Protein AF-A0A2M7VMW0-F1 (afdb_monomer_lite)

Radius of gyration: 32.35 Å; chains: 1; bounding box: 61×78×76 Å

Secondary structure (DSSP, 8-state):
-PPPHHHHHHHHHHHHHHHHHHH-HHHHHHHHHHHHTTT-TTS-GGGSTHHHHHHHHHHHHHHHHHHHHHHHHHHHHHHTT---PPPPTTTTT-TT--TTTSPPPHHHHHHHHHHHTTTTEEEEE------TT-SSPPP----EEEEEHHIIIIIHHHHHHHHHHHHHHGGG----HHHHHHHHHHHHHHHHHHHHTT--

Foldseek 3Di:
DDDDPVVVVVVVVVVVVVVCCQLQVLVVQCVVCVVCCVVPVVDPSVPPPVNVVSVVSNVVVVVVVVVVVVVVVVVCVVCVPPDDDDDDPQVPPDVPDDCVPPDDDPCNVCVVVCVVVVVFKDKDWDDDDDDPPCPDDDDDDIDIDMDTPCCVPPVVVVVVVVVVVVVVVCVLPPVDVVSVVVPVVVVVVVVVVCVVVVVD

pLDDT: mean 88.76, std 7.26, range [48.69, 98.0]

Sequence (200 aa):
TEVAPSMRLAKLLPIFWIVIIGLLPLYFYQLITSVIQEKFPEIAFKNLPITNSLHWIGLLAMILIVLFIVFYAFRKLILKSKQVSLGATWGCGYQFANPATNQYTATSFAANFARIAKPLFIDHSDNISYGETEIFPIPRTFKTHTEDKIENTAIMPIANTLIIWVKKLAVLQTGKIQDYIMYPLFFIILIVLLTITNII

Structure (mmCIF, N/CA/C/O backbone):
data_AF-A0A2M7VMW0-F1
#
_entry.id   AF-A0A2M7VMW0-F1
#
loop_
_atom_site.group_PDB
_atom_site.id
_atom_site.type_symbol
_atom_site.label_atom_id
_atom_site.label_alt_id
_atom_site.label_comp_id
_atom_site.label_asym_id
_atom_site.label_entity_id
_atom_site.label_seq_id
_atom_site.pdbx_PDB_ins_code
_atom_site.Cartn_x
_atom_site.Cartn_y
_atom_site.Cartn_z
_atom_site.occupancy
_atom_site.B_iso_or_equiv
_atom_site.auth_seq_id
_atom_site.auth_comp_id
_atom_site.auth_asym_id
_atom_site.auth_atom_id
_atom_site.pdbx_PDB_model_num
ATOM 1 N N . THR A 1 1 ? -25.857 1.681 1.470 1.00 48.69 1 THR A N 1
ATOM 2 C CA . THR A 1 1 ? -26.224 2.142 0.117 1.00 48.69 1 THR A CA 1
ATOM 3 C C . THR A 1 1 ? -25.414 1.353 -0.884 1.00 48.69 1 THR A C 1
ATOM 5 O O . THR A 1 1 ? -24.202 1.252 -0.745 1.00 48.69 1 THR A O 1
ATOM 8 N N . GLU A 1 2 ? -26.079 0.678 -1.816 1.00 72.88 2 GLU A N 1
ATOM 9 C CA . GLU A 1 2 ? -25.395 -0.133 -2.821 1.00 72.88 2 GLU A CA 1
ATOM 10 C C . GLU A 1 2 ? -24.630 0.746 -3.825 1.00 72.88 2 GLU A C 1
ATOM 12 O O . GLU A 1 2 ? -25.104 1.799 -4.240 1.00 72.88 2 GLU A O 1
ATOM 17 N N . VAL A 1 3 ? -23.426 0.312 -4.205 1.00 81.75 3 VAL A N 1
ATOM 18 C CA . VAL A 1 3 ? -22.531 1.043 -5.116 1.00 81.75 3 VAL A CA 1
ATOM 19 C C . VAL A 1 3 ? -23.133 1.114 -6.523 1.00 81.75 3 VAL A C 1
ATOM 21 O O . VAL A 1 3 ? -23.645 0.101 -7.012 1.00 81.75 3 VAL A O 1
ATOM 24 N N . ALA A 1 4 ? -23.014 2.278 -7.178 1.00 89.44 4 ALA A N 1
ATOM 25 C CA . ALA A 1 4 ? -23.528 2.532 -8.524 1.00 89.44 4 ALA A CA 1
ATOM 26 C C . ALA A 1 4 ? -23.009 1.503 -9.557 1.00 89.44 4 ALA A C 1
ATOM 28 O O . ALA A 1 4 ? -21.842 1.102 -9.484 1.00 89.44 4 ALA A O 1
ATOM 29 N N . PRO A 1 5 ? -23.823 1.094 -10.551 1.00 85.69 5 PRO A N 1
ATOM 30 C CA . PRO A 1 5 ? -23.429 0.086 -11.541 1.00 85.69 5 PRO A CA 1
ATOM 31 C C . PRO A 1 5 ? -22.151 0.436 -12.318 1.00 85.69 5 PRO A C 1
ATOM 33 O O . PRO A 1 5 ? -21.309 -0.433 -12.540 1.00 85.69 5 PRO A O 1
ATOM 36 N N . SER A 1 6 ? -21.955 1.715 -12.655 1.00 89.88 6 SER A N 1
ATOM 37 C CA . SER A 1 6 ? -20.749 2.214 -13.333 1.00 89.88 6 SER A CA 1
ATOM 38 C C . SER A 1 6 ? -19.476 1.965 -12.518 1.00 89.88 6 SER A C 1
ATOM 40 O O . SER A 1 6 ? -18.469 1.501 -13.050 1.00 89.88 6 SER A O 1
ATOM 42 N N . MET A 1 7 ? -19.534 2.182 -11.203 1.00 89.75 7 MET A N 1
ATOM 43 C CA . MET A 1 7 ? -18.419 1.922 -10.292 1.00 89.75 7 MET A CA 1
ATOM 44 C C . MET A 1 7 ? -18.155 0.423 -10.102 1.00 89.75 7 MET A C 1
ATOM 46 O O . MET A 1 7 ? -17.018 0.037 -9.839 1.00 89.75 7 MET A O 1
ATOM 50 N N . ARG A 1 8 ? -19.174 -0.442 -10.230 1.00 88.44 8 ARG A N 1
ATOM 51 C CA . ARG A 1 8 ? -18.970 -1.903 -10.215 1.00 88.44 8 ARG A CA 1
ATOM 52 C C . ARG A 1 8 ? -18.237 -2.354 -11.473 1.00 88.44 8 ARG A C 1
ATOM 54 O O . ARG A 1 8 ? -17.268 -3.098 -11.366 1.00 88.44 8 ARG A O 1
ATOM 61 N N . LEU A 1 9 ? -18.648 -1.857 -12.639 1.00 89.81 9 LEU A N 1
ATOM 62 C CA . LEU A 1 9 ? -18.008 -2.183 -13.915 1.00 89.81 9 LEU A CA 1
ATOM 63 C C . LEU A 1 9 ? -16.546 -1.717 -13.951 1.00 89.81 9 LEU A C 1
ATOM 65 O O . LEU A 1 9 ? -15.667 -2.494 -14.319 1.00 89.81 9 LEU A O 1
ATOM 69 N N . ALA A 1 10 ? -16.271 -0.506 -13.456 1.00 91.50 10 ALA A N 1
ATOM 70 C CA . ALA A 1 10 ? -14.908 0.009 -13.326 1.00 91.50 10 ALA A CA 1
ATOM 71 C C . ALA A 1 10 ? -14.011 -0.873 -12.434 1.00 91.50 10 ALA A C 1
ATOM 73 O O . ALA A 1 10 ? -12.816 -0.978 -12.690 1.00 91.50 10 ALA A O 1
ATOM 74 N N . LYS A 1 11 ? -14.572 -1.539 -11.413 1.00 92.31 11 LYS A N 1
ATOM 75 C CA . LYS A 1 11 ? -13.840 -2.480 -10.544 1.00 92.31 11 LYS A CA 1
ATOM 76 C C . LYS A 1 11 ? -13.669 -3.864 -11.166 1.00 92.31 11 LYS A C 1
ATOM 78 O O . LYS A 1 11 ? -12.656 -4.510 -10.922 1.00 92.31 11 LYS A O 1
ATOM 83 N N . LEU A 1 12 ? -14.634 -4.331 -11.958 1.00 93.88 12 LEU A N 1
ATOM 84 C CA . LEU A 1 12 ? -14.559 -5.649 -12.596 1.00 93.88 12 LEU A CA 1
ATOM 85 C C . LEU A 1 12 ? -13.464 -5.716 -13.663 1.00 93.88 12 LEU A C 1
ATOM 87 O O . LEU A 1 12 ? -12.825 -6.756 -13.795 1.00 93.88 12 LEU A O 1
ATOM 91 N N . LEU A 1 13 ? -13.207 -4.613 -14.371 1.00 92.75 13 LEU A N 1
ATOM 92 C CA . LEU A 1 13 ? -12.174 -4.550 -15.405 1.00 92.75 13 LEU A CA 1
ATOM 93 C C . LEU A 1 13 ? -10.762 -4.921 -14.891 1.00 92.75 13 LEU A C 1
ATOM 95 O O . LEU A 1 13 ? -10.168 -5.843 -15.448 1.00 92.75 13 LEU A O 1
ATOM 99 N N . PRO A 1 14 ? -10.203 -4.285 -13.840 1.00 95.12 14 PRO A N 1
ATOM 100 C CA . PRO A 1 14 ? -8.896 -4.676 -13.316 1.00 95.12 14 PRO A CA 1
ATOM 101 C C . PRO A 1 14 ? -8.918 -6.068 -12.676 1.00 95.12 14 PRO A C 1
ATOM 103 O O . PRO A 1 14 ? -7.958 -6.815 -12.836 1.00 95.12 14 PRO A O 1
ATOM 106 N N . ILE A 1 15 ? -10.009 -6.457 -12.002 1.00 95.81 15 ILE A N 1
ATOM 107 C CA . ILE A 1 15 ? -10.133 -7.796 -11.400 1.00 95.81 15 ILE A CA 1
ATOM 108 C C . ILE A 1 15 ? -10.026 -8.884 -12.471 1.00 95.81 15 ILE A C 1
ATOM 110 O O . ILE A 1 15 ? -9.299 -9.855 -12.280 1.00 95.81 15 ILE A O 1
ATOM 114 N N . PHE A 1 16 ? -10.712 -8.711 -13.602 1.00 94.69 16 PHE A N 1
ATOM 115 C CA . PHE A 1 16 ? -10.660 -9.642 -14.726 1.00 94.69 16 PHE A CA 1
ATOM 116 C C . PHE A 1 16 ? -9.220 -9.877 -15.198 1.00 94.69 16 PHE A C 1
ATOM 118 O O . PHE A 1 16 ? -8.788 -11.025 -15.306 1.00 94.69 16 PHE A O 1
ATOM 125 N N . TRP A 1 17 ? -8.450 -8.804 -15.395 1.00 94.88 17 TRP A N 1
ATOM 126 C CA . TRP A 1 17 ? -7.053 -8.911 -15.816 1.00 94.88 17 TRP A CA 1
ATOM 127 C C . TRP A 1 17 ? -6.149 -9.513 -14.740 1.00 94.88 17 TRP A C 1
ATOM 129 O O . TRP A 1 17 ? -5.336 -10.372 -15.067 1.00 94.88 17 TRP A O 1
ATOM 139 N N . ILE A 1 18 ? -6.314 -9.138 -13.467 1.00 95.44 18 ILE A N 1
ATOM 140 C CA . ILE A 1 18 ? -5.550 -9.728 -12.353 1.00 95.44 18 ILE A CA 1
ATOM 141 C C . ILE A 1 18 ? -5.765 -11.244 -12.300 1.00 95.44 18 ILE A C 1
ATOM 143 O O . ILE A 1 18 ? -4.804 -12.003 -12.176 1.00 95.44 18 ILE A O 1
ATOM 147 N N . VAL A 1 19 ? -7.017 -11.690 -12.435 1.00 94.38 19 VAL A N 1
ATOM 148 C CA . VAL A 1 19 ? -7.355 -13.115 -12.417 1.00 94.38 19 VAL A CA 1
ATOM 149 C C . VAL A 1 19 ? -6.769 -13.826 -13.634 1.00 94.38 19 VAL A C 1
ATOM 151 O O . VAL A 1 19 ? -6.091 -14.833 -13.468 1.00 94.38 19 VAL A O 1
ATOM 154 N N . ILE A 1 20 ? -6.964 -13.316 -14.852 1.00 95.06 20 ILE A N 1
ATOM 155 C CA . ILE A 1 20 ? -6.478 -14.006 -16.060 1.00 95.06 20 ILE A CA 1
ATOM 156 C C . ILE A 1 20 ? -4.950 -14.051 -16.103 1.00 95.06 20 ILE A C 1
ATOM 158 O O . ILE A 1 20 ? -4.391 -15.104 -16.403 1.00 95.06 20 ILE A O 1
ATOM 162 N N . ILE A 1 21 ? -4.266 -12.961 -15.751 1.00 94.69 21 ILE A N 1
ATOM 163 C CA . ILE A 1 21 ? -2.799 -12.940 -15.692 1.00 94.69 21 ILE A CA 1
ATOM 164 C C . ILE A 1 21 ? -2.291 -13.912 -14.620 1.00 94.69 21 ILE A C 1
ATOM 166 O O . ILE A 1 21 ? -1.326 -14.635 -14.864 1.00 94.69 21 ILE A O 1
ATOM 170 N N . GLY A 1 22 ? -2.959 -13.980 -13.464 1.00 93.31 22 GLY A N 1
ATOM 171 C CA . GLY A 1 22 ? -2.608 -14.912 -12.392 1.00 93.31 22 GLY A CA 1
ATOM 172 C C . GLY A 1 22 ? -2.844 -16.386 -12.742 1.00 93.31 22 GLY A C 1
ATOM 173 O O . GLY A 1 22 ? -2.057 -17.237 -12.333 1.00 93.31 22 GLY A O 1
ATOM 174 N N . LEU A 1 23 ? -3.894 -16.700 -13.509 1.00 94.62 23 LEU A N 1
ATOM 175 C CA . LEU A 1 23 ? -4.234 -18.078 -13.896 1.00 94.62 23 LEU A CA 1
ATOM 176 C C . LEU A 1 23 ? -3.483 -18.568 -15.134 1.00 94.62 23 LEU A C 1
ATOM 178 O O . LEU A 1 23 ? -3.183 -19.756 -15.237 1.00 94.62 23 LEU A O 1
ATOM 182 N N . LEU A 1 24 ? -3.158 -17.667 -16.063 1.00 95.56 24 LEU A N 1
ATOM 183 C CA . LEU A 1 24 ? -2.476 -17.979 -17.320 1.00 95.56 24 LEU A CA 1
ATOM 184 C C . LEU A 1 24 ? -1.128 -17.245 -17.440 1.00 95.56 24 LEU A C 1
ATOM 186 O O . LEU A 1 24 ? -0.861 -16.614 -18.468 1.00 95.56 24 LEU A O 1
ATOM 190 N N . PRO A 1 25 ? -0.231 -17.332 -16.440 1.00 94.81 25 PRO A N 1
ATOM 191 C CA . PRO A 1 25 ? 0.987 -16.527 -16.425 1.00 94.81 25 PRO A CA 1
ATOM 192 C C . PRO A 1 25 ? 1.937 -16.887 -17.577 1.00 94.81 25 PRO A C 1
ATOM 194 O O . PRO A 1 25 ? 2.607 -16.013 -18.123 1.00 94.81 25 PRO A O 1
ATOM 197 N N . LEU A 1 26 ? 1.952 -18.155 -18.010 1.00 94.00 26 LEU A N 1
ATOM 198 C CA . LEU A 1 26 ? 2.755 -18.607 -19.150 1.00 94.00 26 LEU A CA 1
ATOM 199 C C . LEU A 1 26 ? 2.321 -17.949 -20.468 1.00 94.00 26 LEU A C 1
ATOM 201 O O . LEU A 1 26 ? 3.175 -17.587 -21.274 1.00 94.00 26 LEU A O 1
ATOM 205 N N . TYR A 1 27 ? 1.014 -17.770 -20.680 1.00 94.06 27 TYR A N 1
ATOM 206 C CA . TYR A 1 27 ? 0.488 -17.145 -21.895 1.00 94.06 27 TYR A CA 1
ATOM 207 C C . TYR A 1 27 ? 0.948 -15.687 -22.004 1.00 94.06 27 TYR A C 1
ATOM 209 O O . TYR A 1 27 ? 1.493 -15.278 -23.028 1.00 94.06 27 TYR A O 1
ATOM 217 N N . PHE A 1 28 ? 0.816 -14.917 -20.918 1.00 94.31 28 PHE A N 1
ATOM 218 C CA . PHE A 1 28 ? 1.276 -13.525 -20.889 1.00 94.31 28 PHE A CA 1
ATOM 219 C C . PHE A 1 28 ? 2.797 -13.409 -20.973 1.00 94.31 28 PHE A C 1
ATOM 221 O O . PHE A 1 28 ? 3.302 -12.519 -21.654 1.00 94.31 28 PHE A O 1
ATOM 228 N N . TYR A 1 29 ? 3.536 -14.325 -20.345 1.00 93.62 29 TYR A N 1
ATOM 229 C CA . TYR A 1 29 ? 4.988 -14.378 -20.481 1.00 93.62 29 TYR A CA 1
ATOM 230 C C . TYR A 1 29 ? 5.417 -14.579 -21.940 1.00 93.62 29 TYR A C 1
ATOM 232 O O . TYR A 1 29 ? 6.287 -13.863 -22.436 1.00 93.62 29 TYR A O 1
ATOM 240 N N . GLN A 1 30 ? 4.783 -15.511 -22.655 1.00 92.19 30 GLN A N 1
ATOM 241 C CA . GLN A 1 30 ? 5.065 -15.756 -24.071 1.00 92.19 30 GLN A CA 1
ATOM 242 C C . GLN A 1 30 ? 4.699 -14.554 -24.948 1.00 92.19 30 GLN A C 1
ATOM 244 O O . GLN A 1 30 ? 5.483 -14.191 -25.820 1.00 92.19 30 GLN A O 1
ATOM 249 N N . LEU A 1 31 ? 3.569 -13.897 -24.672 1.00 92.56 31 LEU A N 1
ATOM 250 C CA . LEU A 1 31 ? 3.143 -12.690 -25.385 1.00 92.56 31 LEU A CA 1
ATOM 251 C C . LEU A 1 31 ? 4.148 -11.535 -25.229 1.00 92.56 31 LEU A C 1
ATOM 253 O O . LEU A 1 31 ? 4.480 -10.854 -26.196 1.00 92.56 31 LEU A O 1
ATOM 257 N N . ILE A 1 32 ? 4.651 -11.310 -24.012 1.00 92.44 32 ILE A N 1
ATOM 258 C CA . ILE A 1 32 ? 5.626 -10.244 -23.744 1.00 92.44 32 ILE A CA 1
ATOM 259 C C . ILE A 1 32 ? 6.977 -10.592 -24.377 1.00 92.44 32 ILE A C 1
ATOM 261 O O . ILE A 1 32 ? 7.592 -9.764 -25.048 1.00 92.44 32 ILE A O 1
ATOM 265 N N . THR A 1 33 ? 7.438 -11.830 -24.201 1.00 91.62 33 THR A N 1
ATOM 266 C CA . THR A 1 33 ? 8.746 -12.254 -24.716 1.00 91.62 33 THR A CA 1
ATOM 267 C C . THR A 1 33 ? 8.787 -12.316 -26.236 1.00 91.62 33 THR A C 1
ATOM 269 O O . THR A 1 33 ? 9.825 -11.982 -26.796 1.00 91.62 33 THR A O 1
ATOM 272 N N . SER A 1 34 ? 7.678 -12.616 -26.924 1.00 89.31 34 SER A N 1
ATOM 273 C CA . SER A 1 34 ? 7.635 -12.551 -28.391 1.00 89.31 34 SER A CA 1
ATOM 274 C C . SER A 1 34 ? 7.891 -11.146 -28.936 1.00 89.31 34 SER A C 1
ATOM 276 O O . SER A 1 34 ? 8.477 -11.014 -30.003 1.00 89.31 34 SER A O 1
ATOM 278 N N . VAL A 1 35 ? 7.498 -10.102 -28.198 1.00 90.31 35 VAL A N 1
ATOM 279 C CA . VAL A 1 35 ? 7.741 -8.702 -28.591 1.00 90.31 35 VAL A CA 1
ATOM 280 C C . VAL A 1 35 ? 9.182 -8.281 -28.284 1.00 90.31 35 VAL A C 1
ATOM 282 O O . VAL A 1 35 ? 9.793 -7.529 -29.036 1.00 90.31 35 VAL A O 1
ATOM 285 N N . ILE A 1 36 ? 9.749 -8.765 -27.176 1.00 91.06 36 ILE A N 1
ATOM 286 C CA . ILE A 1 36 ? 11.092 -8.371 -26.721 1.00 91.06 36 ILE A CA 1
ATOM 287 C C . ILE A 1 36 ? 12.198 -9.142 -27.463 1.00 91.06 36 ILE A C 1
ATOM 289 O O . ILE A 1 36 ? 13.290 -8.603 -27.646 1.00 91.06 36 ILE A O 1
ATOM 293 N N . GLN A 1 37 ? 11.922 -10.365 -27.930 1.00 89.50 37 GLN A N 1
ATOM 294 C CA . GLN A 1 37 ? 12.897 -11.230 -28.609 1.00 89.50 37 GLN A CA 1
ATOM 295 C C . GLN A 1 37 ? 13.525 -10.564 -29.842 1.00 89.50 37 GLN A C 1
ATOM 297 O O . GLN A 1 37 ? 14.707 -10.768 -30.099 1.00 89.50 37 GLN A O 1
ATOM 302 N N . GLU A 1 38 ? 12.765 -9.736 -30.567 1.00 88.38 38 GLU A N 1
ATOM 303 C CA . GLU A 1 38 ? 13.264 -8.989 -31.730 1.00 88.38 38 GLU A CA 1
ATOM 304 C C . GLU A 1 38 ? 14.391 -8.014 -31.351 1.00 88.38 38 GLU A C 1
ATOM 306 O O . GLU A 1 38 ? 15.347 -7.838 -32.100 1.00 88.38 38 GLU A O 1
ATOM 311 N N . LYS A 1 39 ? 14.312 -7.404 -30.161 1.00 90.31 39 LYS A N 1
ATOM 312 C CA . LYS A 1 39 ? 15.303 -6.428 -29.683 1.00 90.31 39 LYS A CA 1
ATOM 313 C C . LYS A 1 39 ? 16.494 -7.064 -28.967 1.00 90.31 39 LYS A C 1
ATOM 315 O O . LYS A 1 39 ? 17.541 -6.431 -28.878 1.00 90.31 39 LYS A O 1
ATOM 320 N N . PHE A 1 40 ? 16.341 -8.284 -28.454 1.00 90.06 40 PHE A N 1
ATOM 321 C CA . PHE A 1 40 ? 17.364 -8.978 -27.667 1.00 90.06 40 PHE A CA 1
ATOM 322 C C . PHE A 1 40 ? 17.518 -10.437 -28.131 1.00 90.06 40 PHE A C 1
ATOM 324 O O . PHE A 1 40 ? 17.143 -11.359 -27.403 1.00 90.06 40 PHE A O 1
ATOM 331 N N . PRO A 1 41 ? 18.070 -10.668 -29.337 1.00 84.44 41 PRO A N 1
ATOM 332 C CA . PRO A 1 41 ? 18.141 -12.000 -29.942 1.00 84.44 41 PRO A CA 1
ATOM 333 C C . PRO A 1 41 ? 19.079 -12.960 -29.197 1.00 84.44 41 PRO A C 1
ATOM 335 O O . PRO A 1 41 ? 18.851 -14.165 -29.216 1.00 84.44 41 PRO A O 1
ATOM 338 N N . GLU A 1 42 ? 20.083 -12.429 -28.496 1.00 86.06 42 GLU A N 1
ATOM 339 C CA . GLU A 1 42 ? 21.061 -13.197 -27.709 1.00 86.06 42 GLU A CA 1
ATOM 340 C C . GLU A 1 42 ? 20.427 -13.950 -26.527 1.00 86.06 42 GLU A C 1
ATOM 342 O O . GLU A 1 42 ? 20.971 -14.936 -26.030 1.00 86.06 42 GLU A O 1
ATOM 347 N N . ILE A 1 43 ? 19.263 -13.495 -26.052 1.00 84.06 43 ILE A N 1
ATOM 348 C CA . ILE A 1 43 ? 18.586 -14.089 -24.902 1.00 84.06 43 ILE A CA 1
ATOM 349 C C . ILE A 1 43 ? 17.458 -14.984 -25.409 1.00 84.06 43 ILE A C 1
ATOM 351 O O . ILE A 1 43 ? 16.452 -14.512 -25.934 1.00 84.06 43 ILE A O 1
ATOM 355 N N . ALA A 1 44 ? 17.583 -16.294 -25.201 1.00 85.88 44 ALA A N 1
ATOM 356 C CA . ALA A 1 44 ? 16.532 -17.255 -25.524 1.00 85.88 44 ALA A CA 1
ATOM 357 C C . ALA A 1 44 ? 15.444 -17.275 -24.434 1.00 85.88 44 ALA A C 1
ATOM 359 O O . ALA A 1 44 ? 15.343 -18.232 -23.662 1.00 85.88 44 ALA A O 1
ATOM 360 N N . PHE A 1 45 ? 14.607 -16.231 -24.366 1.00 83.81 45 PHE A N 1
ATOM 361 C CA . PHE A 1 45 ? 13.587 -16.080 -23.316 1.00 83.81 45 PHE A CA 1
ATOM 362 C C . PHE A 1 45 ? 12.643 -17.291 -23.211 1.00 83.81 45 PHE A C 1
ATOM 364 O O . PHE A 1 45 ? 12.281 -17.715 -22.116 1.00 83.81 45 PHE A O 1
ATOM 371 N N . LYS A 1 46 ? 12.308 -17.923 -24.341 1.00 79.69 46 LYS A N 1
ATOM 372 C CA . LYS A 1 46 ? 11.452 -19.121 -24.385 1.00 79.69 46 LYS A CA 1
ATOM 373 C C . LYS A 1 46 ? 12.060 -20.348 -23.687 1.00 79.69 46 LYS A C 1
ATOM 375 O O . LYS A 1 46 ? 11.314 -21.203 -23.222 1.00 79.69 46 LYS A O 1
ATOM 380 N N . ASN A 1 47 ? 13.386 -20.430 -23.602 1.00 81.88 47 ASN A N 1
ATOM 381 C CA . ASN A 1 47 ? 14.102 -21.580 -23.038 1.00 81.88 47 ASN A CA 1
ATOM 382 C C . ASN A 1 47 ? 14.575 -21.333 -21.602 1.00 81.88 47 ASN A C 1
ATOM 384 O O . ASN A 1 47 ? 15.253 -22.178 -21.018 1.00 81.88 47 ASN A O 1
ATOM 388 N N . LEU A 1 48 ? 14.231 -20.183 -21.018 1.00 86.81 48 LEU A N 1
ATOM 389 C CA . LEU A 1 48 ? 14.554 -19.913 -19.628 1.00 86.81 48 LEU A CA 1
ATOM 390 C C . LEU A 1 48 ? 13.800 -20.894 -18.713 1.00 86.81 48 LEU A C 1
ATOM 392 O O . LEU A 1 48 ? 12.618 -21.178 -18.950 1.00 86.81 48 LEU A O 1
ATOM 396 N N . PRO A 1 49 ? 14.434 -21.353 -17.618 1.00 85.69 49 PRO A N 1
ATOM 397 C CA . PRO A 1 49 ? 13.834 -22.311 -16.684 1.00 85.69 49 PRO A CA 1
ATOM 398 C C . PRO A 1 49 ? 12.549 -21.783 -16.024 1.00 85.69 49 PRO A C 1
ATOM 400 O O . PRO A 1 49 ? 11.739 -22.561 -15.523 1.00 85.69 49 PRO A O 1
ATOM 403 N N . ILE A 1 50 ? 12.321 -20.466 -16.070 1.00 89.31 50 ILE A N 1
ATOM 404 C CA . ILE A 1 50 ? 11.111 -19.814 -15.565 1.00 89.31 50 ILE A CA 1
ATOM 405 C C . ILE A 1 50 ? 9.836 -20.279 -16.280 1.00 89.31 50 ILE A C 1
ATOM 407 O O . ILE A 1 50 ? 8.776 -20.305 -15.664 1.00 89.31 50 ILE A O 1
ATOM 411 N N . THR A 1 51 ? 9.916 -20.695 -17.547 1.00 89.56 51 THR A N 1
ATOM 412 C CA . THR A 1 51 ? 8.740 -21.128 -18.324 1.00 89.56 51 THR A CA 1
ATOM 413 C C . THR A 1 51 ? 8.063 -22.355 -17.721 1.00 89.56 51 THR A C 1
ATOM 415 O O . THR A 1 51 ? 6.839 -22.376 -17.581 1.00 89.56 51 THR A O 1
ATOM 418 N N . ASN A 1 52 ? 8.854 -23.340 -17.286 1.00 91.62 52 ASN A N 1
ATOM 419 C CA . ASN A 1 52 ? 8.351 -24.524 -16.599 1.00 91.62 52 ASN A CA 1
ATOM 420 C C . ASN A 1 52 ? 7.725 -24.150 -15.246 1.00 91.62 52 ASN A C 1
ATOM 422 O O . ASN A 1 52 ? 6.625 -24.596 -14.927 1.00 91.62 52 ASN A O 1
ATOM 426 N N . SER A 1 53 ? 8.369 -23.266 -14.479 1.00 93.50 53 SER A N 1
ATOM 427 C CA . SER A 1 53 ? 7.817 -22.775 -13.210 1.00 93.50 53 SER A CA 1
ATOM 428 C C . SER A 1 53 ? 6.473 -22.064 -13.401 1.00 93.50 53 SER A C 1
ATOM 430 O O . SER A 1 53 ? 5.529 -22.340 -12.665 1.00 93.50 53 SER A O 1
ATOM 432 N N . LEU A 1 54 ? 6.345 -21.198 -14.412 1.00 94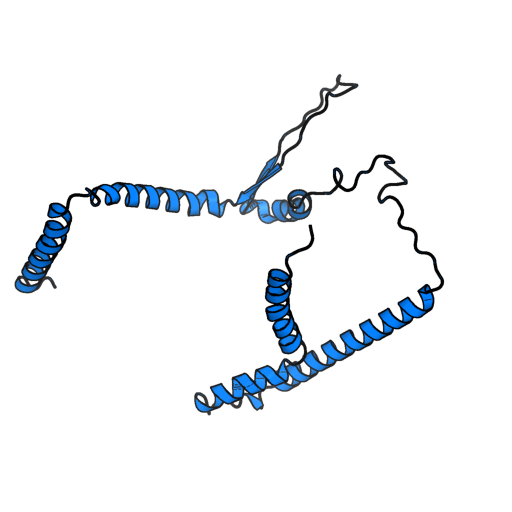.12 54 LEU A N 1
ATOM 433 C CA . LEU A 1 54 ? 5.092 -20.494 -14.713 1.00 94.12 54 LEU A CA 1
ATOM 434 C C . LEU A 1 54 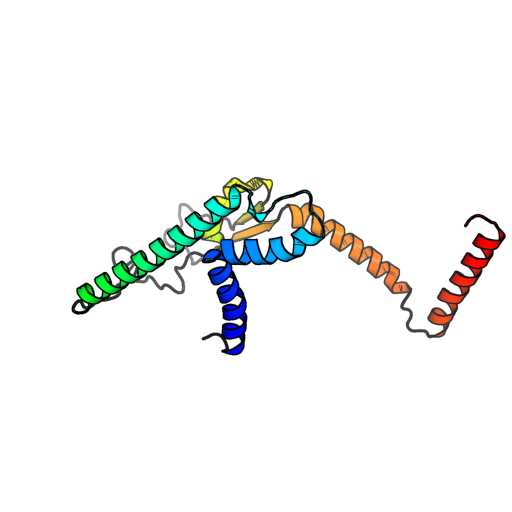? 3.977 -21.453 -15.146 1.00 94.12 54 LEU A C 1
ATOM 436 O O . LEU A 1 54 ? 2.822 -21.242 -14.776 1.00 94.12 54 LEU A O 1
ATOM 440 N N . HIS A 1 55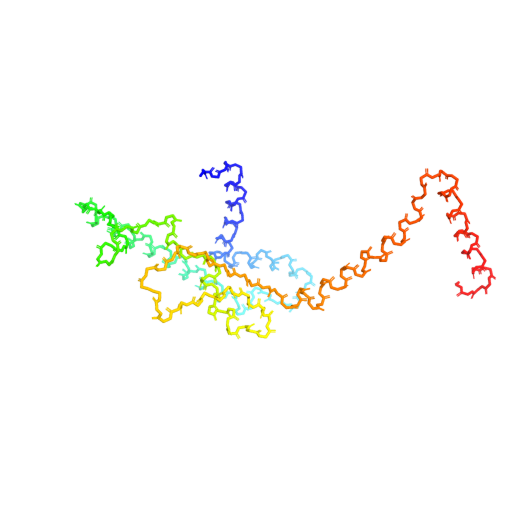 ? 4.312 -22.514 -15.887 1.00 93.31 55 HIS A N 1
ATOM 441 C CA . HIS A 1 55 ? 3.352 -23.562 -16.233 1.00 93.31 55 HIS A CA 1
ATOM 442 C C . HIS A 1 55 ? 2.783 -24.236 -14.979 1.00 93.31 55 HIS A C 1
ATOM 444 O O . HIS A 1 55 ? 1.564 -24.284 -14.805 1.00 93.31 55 HIS A O 1
ATOM 450 N N . TRP A 1 56 ? 3.655 -24.695 -14.075 1.00 94.88 56 TRP A N 1
ATOM 451 C CA . TRP A 1 56 ? 3.235 -25.358 -12.839 1.00 94.88 56 TRP A CA 1
ATOM 452 C C . TRP A 1 56 ? 2.476 -24.427 -11.895 1.00 94.88 56 TRP A C 1
ATOM 454 O O . TRP A 1 56 ? 1.480 -24.851 -11.314 1.00 94.88 56 TRP A O 1
ATOM 464 N N . ILE A 1 57 ? 2.883 -23.160 -11.773 1.00 95.38 57 ILE A N 1
ATOM 465 C CA . ILE A 1 57 ? 2.170 -22.165 -10.954 1.00 95.38 57 ILE A CA 1
ATOM 466 C C . ILE A 1 57 ? 0.737 -21.971 -11.467 1.00 95.38 57 ILE A C 1
ATOM 468 O O . ILE A 1 57 ? -0.206 -22.060 -10.679 1.00 95.38 57 ILE A O 1
ATOM 472 N N . GLY A 1 58 ? 0.562 -21.758 -12.776 1.00 95.50 58 GLY A N 1
ATOM 473 C CA . GLY A 1 58 ? -0.767 -21.604 -13.375 1.00 95.50 58 GLY A CA 1
ATOM 474 C C . GLY A 1 58 ? -1.628 -22.859 -13.208 1.00 95.50 58 GLY A C 1
ATOM 475 O O . GLY A 1 58 ? -2.788 -22.775 -12.803 1.00 95.50 58 GLY A O 1
ATOM 476 N N . LEU A 1 59 ? -1.045 -24.040 -13.440 1.00 96.06 59 LEU A N 1
ATOM 477 C CA . LEU A 1 59 ? -1.746 -25.317 -13.297 1.00 96.06 59 LEU A CA 1
ATOM 478 C C . LEU A 1 59 ? -2.196 -25.568 -11.849 1.00 96.06 59 LEU A C 1
ATOM 480 O O . LEU A 1 59 ? -3.356 -25.911 -11.620 1.00 96.06 59 LEU A O 1
ATOM 484 N N . LEU A 1 60 ? -1.311 -25.365 -10.869 1.00 96.81 60 LEU A N 1
ATOM 485 C CA . LEU A 1 60 ? -1.632 -25.541 -9.450 1.00 96.81 60 LEU A CA 1
ATOM 486 C C . LEU A 1 60 ? -2.708 -24.555 -8.982 1.00 96.81 60 LEU A C 1
ATOM 488 O O . LEU A 1 60 ? -3.619 -24.954 -8.256 1.00 96.81 60 LEU A O 1
ATOM 492 N N . ALA A 1 61 ? -2.647 -23.296 -9.428 1.00 96.00 61 ALA A N 1
ATOM 493 C CA . ALA A 1 61 ? -3.676 -22.303 -9.129 1.00 96.00 61 ALA A CA 1
ATOM 494 C C . ALA A 1 61 ? -5.053 -22.736 -9.664 1.00 96.00 61 ALA A C 1
ATOM 496 O O . ALA A 1 61 ? -6.045 -22.696 -8.932 1.00 96.00 61 ALA A O 1
ATOM 497 N N . MET A 1 62 ? -5.109 -23.223 -10.908 1.00 95.81 62 MET A N 1
ATOM 498 C CA . MET A 1 62 ? -6.341 -23.742 -11.512 1.00 95.81 62 MET A CA 1
ATOM 499 C C . MET A 1 62 ? -6.884 -24.964 -10.763 1.00 95.81 62 MET A C 1
ATOM 501 O O . MET A 1 62 ? -8.077 -25.012 -10.461 1.00 95.81 62 MET A O 1
ATOM 505 N N . ILE A 1 63 ? -6.019 -25.922 -10.410 1.00 97.12 63 ILE A N 1
ATOM 506 C CA . ILE A 1 63 ? -6.405 -27.108 -9.630 1.00 97.12 63 ILE A CA 1
ATOM 507 C C . ILE A 1 63 ? -6.995 -26.694 -8.277 1.00 97.12 63 ILE A C 1
ATOM 509 O O . ILE A 1 63 ? -8.051 -27.199 -7.897 1.00 97.12 63 ILE A O 1
ATOM 513 N N . LEU A 1 64 ? -6.363 -25.755 -7.566 1.00 96.94 64 LEU A N 1
ATOM 514 C CA . LEU A 1 64 ? -6.835 -25.283 -6.262 1.00 96.94 64 LEU A CA 1
ATOM 515 C C . LEU A 1 64 ? -8.209 -24.609 -6.360 1.00 96.94 64 LEU A C 1
ATOM 517 O O . LEU A 1 64 ? -9.073 -24.854 -5.517 1.00 96.94 64 LEU A O 1
ATOM 521 N N . ILE A 1 65 ? -8.441 -23.805 -7.399 1.00 96.50 65 ILE A N 1
ATOM 522 C CA . ILE A 1 65 ? -9.740 -23.158 -7.633 1.00 96.50 65 ILE A CA 1
ATOM 523 C C . ILE A 1 65 ? -10.821 -24.193 -7.938 1.00 96.50 65 ILE A C 1
ATOM 525 O O . ILE A 1 65 ? -11.900 -24.138 -7.347 1.00 96.50 65 ILE A O 1
ATOM 529 N N . VAL A 1 66 ? -10.541 -25.156 -8.820 1.00 97.19 66 VAL A N 1
ATOM 530 C CA . VAL A 1 66 ? -11.482 -26.244 -9.126 1.00 97.19 66 VAL A CA 1
ATOM 531 C C . VAL A 1 66 ? -11.802 -27.037 -7.861 1.00 97.19 66 VAL A C 1
ATOM 533 O O . VAL A 1 66 ? -12.973 -27.264 -7.559 1.00 97.19 66 VAL A O 1
ATOM 536 N N . LEU A 1 67 ? -10.784 -27.389 -7.075 1.00 98.00 67 LEU A N 1
ATOM 537 C CA . LEU A 1 67 ? -10.944 -28.116 -5.821 1.00 98.00 67 LEU A CA 1
ATOM 538 C C . LEU A 1 67 ? -11.808 -27.333 -4.820 1.00 98.00 67 LEU A C 1
ATOM 540 O O . LEU A 1 67 ? -12.729 -27.895 -4.228 1.00 98.00 67 LEU A O 1
ATOM 544 N N . PHE A 1 68 ? -11.568 -26.028 -4.671 1.00 97.69 68 PHE A N 1
ATOM 545 C CA . PHE A 1 68 ? -12.389 -25.151 -3.837 1.00 97.69 68 PHE A CA 1
ATOM 546 C C . PHE A 1 68 ? -13.852 -25.121 -4.298 1.00 97.69 68 PHE A C 1
ATOM 548 O O . PHE A 1 68 ? -14.753 -25.260 -3.468 1.00 97.69 68 PHE A O 1
ATOM 555 N N . ILE A 1 69 ? -14.104 -24.983 -5.604 1.00 97.75 69 ILE A N 1
ATOM 556 C CA . ILE A 1 69 ? -15.461 -24.976 -6.171 1.00 97.75 69 ILE A CA 1
ATOM 557 C C . ILE A 1 69 ? -16.163 -26.308 -5.893 1.00 97.75 69 ILE A C 1
ATOM 559 O O . ILE A 1 69 ? -17.318 -26.306 -5.463 1.00 97.75 69 ILE A O 1
ATOM 563 N N . VAL A 1 70 ? -15.468 -27.434 -6.075 1.00 97.88 70 VAL A N 1
ATOM 564 C CA . VAL A 1 70 ? -15.998 -28.775 -5.788 1.00 97.88 70 VAL A CA 1
ATOM 565 C C . VAL A 1 70 ? -16.337 -28.919 -4.304 1.00 97.88 70 VAL A C 1
ATOM 567 O O . VAL A 1 70 ? -17.460 -29.303 -3.974 1.00 97.88 70 VAL A O 1
ATOM 570 N N . PHE A 1 71 ? -15.427 -28.548 -3.397 1.00 97.75 71 PHE A N 1
ATOM 571 C CA . PHE A 1 71 ? -15.685 -28.600 -1.954 1.00 97.75 71 PHE A CA 1
ATOM 572 C C . PHE A 1 71 ? -16.834 -27.689 -1.531 1.00 97.75 71 PHE A C 1
ATOM 574 O O . PHE A 1 71 ? -17.675 -28.081 -0.718 1.00 97.75 71 PHE A O 1
ATOM 581 N N . TYR A 1 72 ? -16.899 -26.480 -2.084 1.00 96.81 72 TYR A N 1
ATOM 582 C CA . TYR A 1 72 ? -17.973 -25.539 -1.800 1.00 96.81 72 TYR A CA 1
ATOM 583 C C . TYR A 1 72 ? -19.327 -26.062 -2.299 1.00 96.81 72 TYR A C 1
ATOM 585 O O . TYR A 1 72 ? -20.310 -26.024 -1.555 1.00 96.81 72 TYR A O 1
ATOM 593 N N . ALA A 1 73 ? -19.381 -26.598 -3.522 1.00 96.62 73 ALA A N 1
ATOM 594 C CA . ALA A 1 73 ? -20.583 -27.207 -4.081 1.00 96.62 73 ALA A CA 1
ATOM 595 C C . ALA A 1 73 ? -21.035 -28.407 -3.240 1.00 96.62 73 ALA A C 1
ATOM 597 O O . ALA A 1 73 ? -22.201 -28.481 -2.854 1.00 96.62 73 ALA A O 1
ATOM 598 N N . PHE A 1 74 ? -20.106 -29.289 -2.868 1.00 96.44 74 PHE A N 1
ATOM 599 C CA . PHE A 1 74 ? -20.381 -30.440 -2.013 1.00 96.44 74 PHE A CA 1
ATOM 600 C C . PHE A 1 74 ? -20.914 -30.022 -0.635 1.00 96.44 74 PHE A C 1
ATOM 602 O O . PHE A 1 74 ? -21.961 -30.503 -0.195 1.00 96.44 74 PHE A O 1
ATOM 609 N N . ARG A 1 75 ? -20.271 -29.039 0.014 1.00 94.12 75 ARG A N 1
ATOM 610 C CA . ARG A 1 75 ? -20.750 -28.446 1.273 1.00 94.12 75 ARG A CA 1
ATOM 611 C C . ARG A 1 75 ? -22.167 -27.891 1.127 1.00 94.12 75 ARG A C 1
ATOM 613 O O . ARG A 1 75 ? -22.999 -28.107 2.007 1.00 94.12 75 ARG A O 1
ATOM 620 N N . LYS A 1 76 ? -22.448 -27.174 0.035 1.00 92.75 76 LYS A N 1
ATOM 621 C CA . LYS A 1 76 ? -23.766 -26.581 -0.230 1.00 92.75 76 LYS A CA 1
ATOM 622 C C . LYS A 1 76 ? -24.841 -27.649 -0.443 1.00 92.75 76 LYS A C 1
ATOM 624 O O . LYS A 1 76 ? -25.962 -27.462 0.023 1.00 92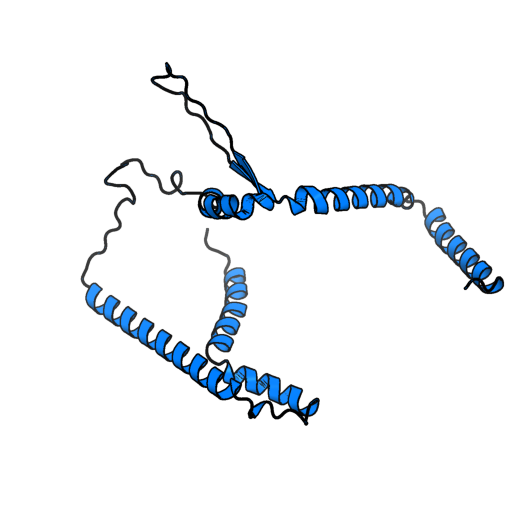.75 76 LYS A O 1
ATOM 629 N N . LEU A 1 77 ? -24.505 -28.763 -1.096 1.00 93.75 77 LEU A N 1
ATOM 630 C CA . LEU A 1 77 ? -25.412 -29.899 -1.272 1.00 93.75 77 LEU A CA 1
ATOM 631 C C . LEU A 1 77 ? -25.758 -30.557 0.070 1.00 93.75 77 LEU A C 1
ATOM 633 O O . LEU A 1 77 ? -26.938 -30.746 0.357 1.00 93.75 77 LEU A O 1
ATOM 637 N N . ILE A 1 78 ? -24.760 -30.824 0.920 1.00 93.62 78 ILE A N 1
ATOM 638 C CA . ILE A 1 78 ? -24.971 -31.440 2.243 1.00 93.62 78 ILE A CA 1
ATOM 639 C C . ILE A 1 78 ? -25.789 -30.529 3.166 1.00 93.62 78 ILE A C 1
ATOM 641 O O . ILE A 1 78 ? -26.696 -30.981 3.863 1.00 93.62 78 ILE A O 1
ATOM 645 N N . LEU A 1 79 ? -25.475 -29.232 3.190 1.00 91.44 79 LEU A N 1
ATOM 646 C CA . LEU A 1 79 ? -26.108 -28.281 4.106 1.00 91.44 79 LEU A CA 1
ATOM 647 C C . LEU A 1 79 ? -27.453 -27.743 3.603 1.00 91.44 79 LEU A C 1
ATOM 649 O O . LEU A 1 79 ? -28.087 -26.977 4.323 1.00 91.44 79 LEU A O 1
ATOM 653 N N . LYS A 1 80 ? -27.928 -28.156 2.419 1.00 88.81 80 LYS A N 1
ATOM 654 C CA . LYS A 1 80 ? -29.187 -27.671 1.826 1.00 88.81 80 LYS A CA 1
ATOM 655 C C . LYS A 1 80 ? -30.397 -27.850 2.752 1.00 88.81 80 LYS A C 1
ATOM 657 O O . LYS A 1 80 ? -31.310 -27.035 2.722 1.00 88.81 80 LYS A O 1
ATOM 662 N N . SER A 1 81 ? -30.400 -28.904 3.568 1.00 83.06 81 SER A N 1
ATOM 663 C CA . SER A 1 81 ? -31.500 -29.223 4.487 1.00 83.06 81 SER A CA 1
ATOM 664 C C . SER A 1 81 ? -31.358 -28.589 5.877 1.00 83.06 81 SER A C 1
ATOM 666 O O . SER A 1 81 ? -32.261 -28.744 6.701 1.00 83.06 81 SER A O 1
ATOM 668 N N . LYS A 1 82 ? -30.239 -27.923 6.188 1.00 85.00 82 LYS A N 1
ATOM 669 C CA . LYS A 1 82 ? -30.020 -27.339 7.517 1.00 85.00 82 LYS A CA 1
ATOM 670 C C . LYS A 1 82 ? -30.446 -25.876 7.531 1.00 85.00 82 LYS A C 1
ATOM 672 O O . LYS A 1 82 ? -29.941 -25.072 6.753 1.00 85.00 82 LYS A O 1
ATOM 677 N N . GLN A 1 83 ? -31.332 -25.523 8.458 1.00 82.00 83 GLN A N 1
ATOM 678 C CA . GLN A 1 83 ? -31.608 -24.125 8.764 1.00 82.00 83 GLN A CA 1
ATOM 679 C C . GLN A 1 83 ? -30.397 -23.529 9.489 1.00 82.00 83 GLN A C 1
ATOM 681 O O . GLN A 1 83 ? -29.998 -24.005 10.550 1.00 82.00 83 GLN A O 1
ATOM 686 N N . VAL A 1 84 ? -29.788 -22.509 8.888 1.00 83.00 84 VAL A N 1
ATOM 687 C CA . VAL A 1 84 ? -28.704 -21.736 9.499 1.00 83.00 84 VAL A CA 1
ATOM 688 C C . VAL A 1 84 ? -29.323 -20.471 10.082 1.00 83.00 84 VAL A C 1
ATOM 690 O O . VAL A 1 84 ? -29.730 -19.586 9.334 1.00 83.00 84 VAL A O 1
ATOM 693 N N . SER A 1 85 ? -29.413 -20.390 11.409 1.00 82.38 85 SER A N 1
ATOM 694 C CA . SER A 1 85 ? -29.813 -19.170 12.115 1.00 82.38 85 SER A CA 1
ATOM 695 C C . SER A 1 85 ? -28.582 -18.353 12.500 1.00 82.38 85 SER A C 1
ATOM 697 O O . SER A 1 85 ? -27.616 -18.899 13.035 1.00 82.38 85 SER A O 1
ATOM 699 N N . LEU A 1 86 ? -28.624 -17.043 12.272 1.00 80.38 86 LEU A N 1
ATOM 700 C CA . LEU A 1 86 ? -27.608 -16.116 12.766 1.00 80.38 86 LEU A CA 1
ATOM 701 C C . LEU A 1 86 ? -27.965 -15.708 14.202 1.00 80.38 86 LEU A C 1
ATOM 703 O O . LEU A 1 86 ? -29.065 -15.220 14.446 1.00 80.38 86 LEU A O 1
ATOM 707 N N . GLY A 1 87 ? -27.053 -15.935 15.148 1.00 77.31 87 GLY A N 1
ATOM 708 C CA . GLY A 1 87 ? -27.186 -15.483 16.537 1.00 77.31 87 GLY A CA 1
ATOM 709 C C . GLY A 1 87 ? -26.482 -14.146 16.785 1.00 77.31 87 GLY A C 1
ATOM 710 O O . GLY A 1 87 ? -25.693 -13.685 15.959 1.00 77.31 87 GLY A O 1
ATOM 711 N N . ALA A 1 88 ? -26.736 -13.533 17.944 1.00 77.62 88 ALA A N 1
ATOM 712 C CA . ALA A 1 88 ? -26.012 -12.337 18.373 1.00 77.62 88 ALA A CA 1
ATOM 713 C C . ALA A 1 88 ? -24.529 -12.659 18.633 1.00 77.62 88 ALA A C 1
ATOM 715 O O . ALA A 1 88 ? -24.210 -13.636 19.312 1.00 77.62 88 ALA A O 1
ATOM 716 N N . THR A 1 89 ? -23.624 -11.809 18.142 1.00 74.56 89 THR A N 1
ATOM 717 C CA . THR A 1 89 ? -22.162 -12.005 18.217 1.00 74.56 89 THR A CA 1
ATOM 718 C C . THR A 1 89 ? -21.604 -12.051 19.644 1.00 74.56 89 THR A C 1
ATOM 720 O O . THR A 1 89 ? -20.543 -12.627 19.850 1.00 74.56 89 THR A O 1
ATOM 723 N N . TRP A 1 90 ? -22.332 -11.509 20.627 1.00 70.56 90 TRP A N 1
ATOM 724 C CA . TRP A 1 90 ? -21.950 -11.478 22.047 1.00 70.56 90 TRP A CA 1
ATOM 725 C C . TRP A 1 90 ? -23.049 -12.007 22.980 1.00 70.56 90 TRP A C 1
ATOM 727 O O . TRP A 1 90 ? -23.100 -11.641 24.154 1.00 70.56 90 TRP A O 1
ATOM 737 N N . GLY A 1 91 ? -23.936 -12.872 22.476 1.00 69.25 91 GLY A N 1
ATOM 738 C CA . GLY A 1 91 ? -25.135 -13.313 23.204 1.00 69.25 91 GLY A CA 1
ATOM 739 C C . GLY A 1 91 ? -24.880 -13.956 24.578 1.00 69.25 91 GLY A C 1
ATOM 740 O O . GLY A 1 91 ? -25.775 -13.950 25.416 1.00 69.25 91 GLY A O 1
ATOM 741 N N . CYS A 1 92 ? -23.669 -14.463 24.833 1.00 72.00 92 CYS A N 1
ATOM 742 C CA . CYS A 1 92 ? -23.263 -15.061 26.109 1.00 72.00 92 CYS A CA 1
ATOM 743 C C . CYS A 1 92 ? -22.620 -14.087 27.116 1.00 72.00 92 CYS A C 1
ATOM 745 O O . CYS A 1 92 ? -22.424 -14.478 28.262 1.00 72.00 92 CYS A O 1
ATOM 747 N N . GLY A 1 93 ? -22.293 -12.848 26.726 1.00 73.06 93 GLY A N 1
ATOM 748 C CA . GLY A 1 93 ? -21.558 -11.905 27.586 1.00 73.06 93 GLY A CA 1
ATOM 749 C C . GLY A 1 93 ? -22.112 -10.480 27.618 1.00 73.06 93 GLY A C 1
ATOM 750 O O . GLY A 1 93 ? -21.964 -9.794 28.625 1.00 73.06 93 GLY A O 1
ATOM 751 N N . TYR A 1 94 ? -22.778 -10.024 26.553 1.00 73.94 94 TYR A N 1
ATOM 752 C CA . TYR A 1 94 ? -23.370 -8.689 26.501 1.00 73.94 94 TYR A CA 1
ATOM 753 C C . TYR A 1 94 ? -24.602 -8.675 25.591 1.00 73.94 94 TYR A C 1
ATOM 755 O O . TYR A 1 94 ? -24.501 -8.657 24.364 1.00 73.94 94 TYR A O 1
ATOM 763 N N . GLN A 1 95 ? -25.786 -8.676 26.208 1.00 73.31 95 GLN A N 1
ATOM 764 C CA . GLN A 1 95 ? -27.071 -8.766 25.502 1.00 73.31 95 GLN A CA 1
ATOM 765 C C . GLN A 1 95 ? -27.430 -7.493 24.719 1.00 73.31 95 GLN A C 1
ATOM 767 O O . GLN A 1 95 ? -28.225 -7.554 23.787 1.00 73.31 95 GLN A O 1
ATOM 772 N N . PHE A 1 96 ? -26.807 -6.357 25.044 1.00 73.81 96 PHE A N 1
ATOM 773 C CA . PHE A 1 96 ? -27.024 -5.074 24.366 1.00 73.81 96 PHE A CA 1
ATOM 774 C C . PHE A 1 96 ? -25.994 -4.802 23.261 1.00 73.81 96 PHE A C 1
ATOM 776 O O . PHE A 1 96 ? -25.812 -3.658 22.845 1.00 73.81 96 PHE A O 1
ATOM 783 N N . ALA A 1 97 ? -25.278 -5.832 22.795 1.00 71.88 97 ALA A N 1
ATOM 784 C CA . ALA A 1 97 ? -24.289 -5.668 21.742 1.00 71.88 97 ALA A CA 1
ATOM 785 C C . ALA A 1 97 ? -24.956 -5.213 20.442 1.00 71.88 97 ALA A C 1
ATOM 787 O O . ALA A 1 97 ? -25.621 -5.995 19.762 1.00 71.88 97 ALA A O 1
ATOM 788 N N . ASN A 1 98 ? -24.731 -3.956 20.071 1.00 73.12 98 ASN A N 1
ATOM 789 C CA . ASN A 1 98 ? -25.124 -3.437 18.774 1.00 73.12 98 ASN A CA 1
ATOM 790 C C . ASN A 1 98 ? -23.896 -3.435 17.851 1.00 73.12 98 ASN A C 1
ATOM 792 O O . ASN A 1 98 ? -22.921 -2.735 18.140 1.00 73.12 98 ASN A O 1
ATOM 796 N N . PRO A 1 99 ? -23.915 -4.187 16.733 1.00 72.19 99 PRO A N 1
ATOM 797 C CA . PRO A 1 99 ? -22.819 -4.182 15.777 1.00 72.19 99 PRO A CA 1
ATOM 798 C C . PRO A 1 99 ? -22.450 -2.776 15.300 1.00 72.19 99 PRO A C 1
ATOM 800 O O . PRO A 1 99 ? -21.280 -2.533 15.062 1.00 72.19 99 PRO A O 1
ATOM 803 N N . ALA A 1 100 ? -23.393 -1.841 15.172 1.00 73.44 100 ALA A N 1
ATOM 804 C CA . ALA A 1 100 ? -23.090 -0.494 14.689 1.00 73.44 100 ALA A CA 1
ATOM 805 C C . ALA A 1 100 ? -22.233 0.330 15.668 1.00 73.44 100 ALA A C 1
ATOM 807 O O . ALA A 1 100 ? -21.462 1.175 15.226 1.00 73.44 100 ALA A O 1
ATOM 808 N N . THR A 1 101 ? -22.354 0.094 16.978 1.00 73.44 101 THR A N 1
ATOM 809 C CA . THR A 1 101 ? -21.663 0.884 18.015 1.00 73.44 101 THR A CA 1
ATOM 810 C C . THR A 1 101 ? -20.472 0.155 18.622 1.00 73.44 101 THR A C 1
ATOM 812 O O . THR A 1 101 ? -19.526 0.795 19.064 1.00 73.44 101 THR A O 1
ATOM 815 N N . ASN A 1 102 ? -20.499 -1.179 18.629 1.00 76.81 102 ASN A N 1
ATOM 816 C CA . ASN A 1 102 ? -19.503 -2.009 19.312 1.00 76.81 102 ASN A CA 1
ATOM 817 C C . ASN A 1 102 ? -18.477 -2.612 18.336 1.00 76.81 102 ASN A C 1
ATOM 819 O O . ASN A 1 102 ? -17.790 -3.578 18.668 1.00 76.81 102 ASN A O 1
ATOM 823 N N . GLN A 1 103 ? -18.398 -2.084 17.112 1.00 79.88 103 GLN A N 1
ATOM 824 C CA . GLN A 1 103 ? -17.387 -2.470 16.132 1.00 79.88 103 GLN A CA 1
ATOM 825 C C . GLN A 1 103 ? -16.049 -1.799 16.448 1.00 79.88 103 GLN A C 1
ATOM 827 O O . GLN A 1 103 ? -15.975 -0.591 16.663 1.00 79.88 103 GLN A O 1
ATOM 832 N N . TYR A 1 104 ? -14.977 -2.590 16.419 1.00 84.00 104 TYR A N 1
ATOM 833 C CA . TYR A 1 104 ? -13.621 -2.053 16.419 1.00 84.00 104 TYR A CA 1
ATOM 834 C C . TYR A 1 104 ? -13.404 -1.171 15.189 1.00 84.00 104 TYR A C 1
ATOM 836 O O . TYR A 1 104 ? -13.810 -1.516 14.077 1.00 84.00 104 TYR A O 1
ATOM 844 N N . THR A 1 105 ? -12.741 -0.036 15.387 1.00 86.81 105 THR A N 1
ATOM 845 C CA . THR A 1 105 ? -12.397 0.880 14.299 1.00 86.81 105 THR A CA 1
ATOM 846 C C . THR A 1 105 ? -11.128 0.414 13.589 1.00 86.81 105 THR A C 1
ATOM 848 O O . THR A 1 105 ? -10.365 -0.405 14.110 1.00 86.81 105 THR A O 1
ATOM 851 N N . ALA A 1 106 ? -10.860 0.966 12.402 1.00 86.31 106 ALA A N 1
ATOM 852 C CA . ALA A 1 106 ? -9.614 0.710 11.678 1.00 86.31 106 ALA A CA 1
ATOM 853 C C . ALA A 1 106 ? -8.371 0.986 12.550 1.00 86.31 106 ALA A C 1
ATOM 855 O O . ALA A 1 106 ? -7.425 0.200 12.538 1.00 86.31 106 ALA A O 1
ATOM 856 N N . THR A 1 107 ? -8.412 2.038 13.375 1.00 85.81 107 THR A N 1
ATOM 857 C CA . THR A 1 107 ? -7.348 2.386 14.326 1.00 85.81 107 THR A CA 1
ATOM 858 C C . THR A 1 107 ? -7.123 1.279 15.356 1.00 85.81 107 THR A C 1
ATOM 860 O O . THR A 1 107 ? -5.981 0.908 15.611 1.00 85.81 107 THR A O 1
ATOM 863 N N . SER A 1 108 ? -8.189 0.681 15.906 1.00 85.88 108 SER A N 1
ATOM 864 C CA . SER A 1 108 ? -8.063 -0.435 16.855 1.00 85.88 108 SER A CA 1
ATOM 865 C C . SER A 1 108 ? -7.417 -1.670 16.222 1.00 85.88 108 SER A C 1
ATOM 867 O O . SER A 1 108 ? -6.583 -2.314 16.858 1.00 85.88 108 SER A O 1
ATOM 869 N N . PHE A 1 109 ? -7.756 -1.987 14.968 1.00 89.19 109 PHE A N 1
ATOM 870 C CA . PHE A 1 109 ? -7.125 -3.094 14.240 1.00 89.19 109 PHE A CA 1
ATOM 871 C C . PHE A 1 109 ? -5.642 -2.827 13.944 1.00 89.19 109 PHE A C 1
ATOM 873 O O . PHE A 1 109 ? -4.818 -3.737 14.049 1.00 89.19 109 PHE A O 1
ATOM 880 N N . ALA A 1 110 ? -5.290 -1.584 13.610 1.00 89.56 110 ALA A N 1
ATOM 881 C CA . ALA A 1 110 ? -3.922 -1.192 13.284 1.00 89.56 110 ALA A CA 1
ATOM 882 C C . ALA A 1 110 ? -3.026 -0.957 14.516 1.00 89.56 110 ALA A C 1
ATOM 884 O O . ALA A 1 110 ? -1.804 -0.994 14.386 1.00 89.56 110 ALA A O 1
ATOM 885 N N . ALA A 1 111 ? -3.597 -0.770 15.712 1.00 86.94 111 ALA A N 1
ATOM 886 C CA . ALA A 1 111 ? -2.873 -0.349 16.916 1.00 86.94 111 ALA A CA 1
ATOM 887 C C . ALA A 1 111 ? -1.661 -1.230 17.272 1.00 86.94 111 ALA A C 1
ATOM 889 O O . ALA A 1 111 ? -0.617 -0.727 17.686 1.00 86.94 111 ALA A O 1
ATOM 890 N N . ASN A 1 112 ? -1.757 -2.553 17.092 1.00 88.75 112 ASN A N 1
ATOM 891 C CA . ASN A 1 112 ? -0.621 -3.444 17.357 1.00 88.75 112 ASN A CA 1
ATOM 892 C C . ASN A 1 112 ? 0.538 -3.208 16.380 1.00 88.75 112 ASN A C 1
ATOM 894 O O . ASN A 1 112 ? 1.695 -3.206 16.799 1.00 88.75 112 ASN A O 1
ATOM 898 N N . PHE A 1 113 ? 0.231 -2.985 15.101 1.00 89.06 113 PHE A N 1
ATOM 899 C CA . PHE A 1 113 ? 1.236 -2.684 14.084 1.00 89.06 113 PHE A CA 1
ATOM 900 C C . PHE A 1 113 ? 1.847 -1.299 14.308 1.00 89.06 113 PHE A C 1
ATOM 902 O O . PHE A 1 113 ? 3.070 -1.176 14.278 1.00 89.06 113 PHE A O 1
ATOM 909 N N . ALA A 1 114 ? 1.024 -0.296 14.630 1.00 87.31 114 ALA A N 1
ATOM 910 C CA . ALA A 1 114 ? 1.488 1.046 14.988 1.00 87.31 114 ALA A CA 1
ATOM 911 C C . ALA A 1 114 ? 2.453 1.003 16.184 1.00 87.31 114 ALA A C 1
ATOM 913 O O . ALA A 1 114 ? 3.532 1.589 16.135 1.00 87.31 114 ALA A O 1
ATOM 914 N N . ARG A 1 115 ? 2.149 0.189 17.206 1.00 85.56 115 ARG A N 1
ATOM 915 C CA . ARG A 1 115 ? 3.025 0.012 18.373 1.00 85.56 115 ARG A CA 1
ATOM 916 C C . ARG A 1 115 ? 4.392 -0.587 18.024 1.00 85.56 115 ARG A C 1
ATOM 918 O O . ARG A 1 115 ? 5.385 -0.196 18.635 1.00 85.56 115 ARG A O 1
ATOM 925 N N . ILE A 1 116 ? 4.454 -1.533 17.084 1.00 91.06 116 ILE A N 1
ATOM 926 C CA . ILE A 1 116 ? 5.726 -2.102 16.596 1.00 91.06 116 ILE A CA 1
ATOM 927 C C . ILE A 1 116 ? 6.493 -1.047 15.791 1.00 91.06 116 ILE A C 1
ATOM 929 O O . ILE A 1 116 ? 7.701 -0.892 15.953 1.00 91.06 116 ILE A O 1
ATOM 933 N N . ALA A 1 117 ? 5.782 -0.274 14.974 1.00 89.81 117 ALA A N 1
ATOM 934 C CA . ALA A 1 117 ? 6.330 0.786 14.140 1.00 89.81 117 ALA A CA 1
ATOM 935 C C . ALA A 1 117 ? 6.354 2.167 14.831 1.00 89.81 117 ALA A C 1
ATOM 937 O O . ALA A 1 117 ? 6.379 3.194 14.155 1.00 89.81 117 ALA A O 1
ATOM 938 N N . LYS A 1 118 ? 6.430 2.210 16.170 1.00 85.56 118 LYS A N 1
ATOM 939 C CA . LYS A 1 118 ? 6.530 3.443 16.978 1.00 85.56 118 LYS A CA 1
ATOM 940 C C . LYS A 1 118 ? 7.565 4.469 16.494 1.00 85.56 118 LYS A C 1
ATOM 942 O O . LYS A 1 118 ? 7.330 5.658 16.672 1.00 85.56 118 LYS A O 1
ATOM 947 N N . PRO A 1 119 ? 8.718 4.086 15.907 1.00 86.81 119 PRO A N 1
ATOM 948 C CA . PRO A 1 119 ? 9.646 5.078 15.370 1.00 86.81 119 PRO A CA 1
ATOM 949 C C . PRO A 1 119 ? 9.088 5.887 14.190 1.00 86.81 119 PRO A C 1
ATOM 951 O O . PRO A 1 119 ? 9.574 6.994 13.962 1.00 86.81 119 PRO A O 1
ATOM 954 N N . LEU A 1 120 ? 8.111 5.339 13.457 1.00 88.69 120 LEU A N 1
ATOM 955 C CA . LEU A 1 120 ? 7.507 5.913 12.248 1.00 88.69 120 LEU A CA 1
ATOM 956 C C . LEU A 1 120 ? 6.161 6.601 12.514 1.00 88.69 120 LEU A C 1
ATOM 958 O O . LEU A 1 120 ? 5.794 7.507 11.775 1.00 88.69 120 LEU A O 1
ATOM 962 N N . PHE A 1 121 ? 5.449 6.202 13.568 1.00 89.69 121 PHE A N 1
ATOM 963 C CA . PHE A 1 121 ? 4.119 6.716 13.891 1.00 89.69 121 PHE A CA 1
ATOM 964 C C . PHE A 1 121 ? 4.093 7.445 15.232 1.00 89.69 121 PHE A C 1
ATOM 966 O O . PHE A 1 121 ? 4.785 7.062 16.177 1.00 89.69 121 PHE A O 1
ATOM 973 N N . ILE A 1 122 ? 3.264 8.480 15.320 1.00 86.69 122 ILE A N 1
ATOM 974 C CA . ILE A 1 122 ? 2.972 9.194 16.561 1.00 86.69 122 ILE A CA 1
ATOM 975 C C . ILE A 1 122 ? 1.531 8.861 16.945 1.00 86.69 122 ILE A C 1
ATOM 977 O O . ILE A 1 122 ? 0.584 9.314 16.308 1.00 86.69 122 ILE A O 1
ATOM 981 N N . ASP A 1 123 ? 1.369 8.034 17.975 1.00 86.19 123 ASP A N 1
ATOM 982 C CA . ASP A 1 123 ? 0.052 7.667 18.489 1.00 86.19 123 ASP A CA 1
ATOM 983 C C . ASP A 1 123 ? -0.405 8.678 19.544 1.00 86.19 123 ASP A C 1
ATOM 985 O O . ASP A 1 123 ? 0.248 8.869 20.575 1.00 86.19 123 ASP A O 1
ATOM 989 N N . HIS A 1 124 ? -1.570 9.270 19.316 1.00 84.31 124 HIS A N 1
ATOM 990 C CA . HIS A 1 124 ? -2.251 10.142 20.256 1.00 84.31 124 HIS A CA 1
ATOM 991 C C . HIS A 1 124 ? -3.513 9.456 20.762 1.00 84.31 124 HIS A C 1
ATOM 993 O O . HIS A 1 124 ? -4.404 9.087 19.996 1.00 84.31 124 HIS A O 1
ATOM 999 N N . SER A 1 125 ? -3.608 9.306 22.076 1.00 85.38 125 SER A N 1
ATOM 1000 C CA . SER A 1 125 ? -4.762 8.714 22.737 1.00 85.38 125 SER A CA 1
ATOM 1001 C C . SER A 1 125 ? -5.218 9.622 23.857 1.00 85.38 125 SER A C 1
ATOM 1003 O O . SER A 1 125 ? -4.394 10.092 24.646 1.00 85.38 125 SER A O 1
ATOM 1005 N N . ASP A 1 126 ? -6.529 9.793 23.974 1.00 86.25 126 ASP A N 1
ATOM 1006 C CA . ASP A 1 126 ? -7.108 10.369 25.177 1.00 86.25 126 ASP A CA 1
ATOM 1007 C C . ASP A 1 126 ? -6.728 9.493 26.378 1.00 86.25 126 ASP A C 1
ATOM 1009 O O . ASP A 1 126 ? -6.695 8.264 26.286 1.00 86.25 126 ASP A O 1
ATOM 1013 N N . ASN A 1 127 ? -6.421 10.114 27.514 1.00 82.38 127 ASN A N 1
ATOM 1014 C CA . ASN A 1 127 ? -6.184 9.395 28.759 1.00 82.38 127 ASN A CA 1
ATOM 1015 C C . ASN A 1 127 ? -7.423 9.544 29.644 1.00 82.38 127 ASN A C 1
ATOM 1017 O O . ASN A 1 127 ? -7.648 10.596 30.243 1.00 82.38 127 ASN A O 1
ATOM 1021 N N . ILE A 1 128 ? -8.257 8.505 29.683 1.00 84.50 128 ILE A N 1
ATOM 1022 C CA . ILE A 1 128 ? -9.410 8.459 30.581 1.00 84.50 128 ILE A CA 1
ATOM 1023 C C . ILE A 1 128 ? -8.949 7.837 31.896 1.00 84.50 128 ILE A C 1
ATOM 1025 O O . ILE A 1 128 ? -8.682 6.640 31.960 1.00 84.50 128 ILE A O 1
ATOM 1029 N N . SER A 1 129 ? -8.888 8.657 32.942 1.00 81.88 129 SER A N 1
ATOM 1030 C CA . SER A 1 129 ? -8.625 8.213 34.311 1.00 81.88 129 SER A CA 1
ATOM 1031 C C . SER A 1 129 ? -9.923 8.150 35.116 1.00 81.88 129 SER A C 1
ATOM 1033 O O . SER A 1 129 ? -10.775 9.035 34.989 1.00 81.88 129 SER A O 1
ATOM 1035 N N . TYR A 1 130 ? -10.069 7.122 35.947 1.00 83.19 130 TYR A N 1
ATOM 1036 C CA . TYR A 1 130 ? -11.192 6.957 36.869 1.00 83.19 130 TYR A CA 1
ATOM 1037 C C . TYR A 1 130 ? -10.733 7.295 38.286 1.00 83.19 130 TYR A C 1
ATOM 1039 O O . TYR A 1 130 ? -9.640 6.899 38.691 1.00 83.19 130 TYR A O 1
ATOM 1047 N N . GLY A 1 131 ? -11.550 8.041 39.031 1.00 82.31 131 GLY A N 1
ATOM 1048 C CA . GLY A 1 131 ? -11.259 8.318 40.436 1.00 82.31 131 GLY A CA 1
ATOM 1049 C C . GLY A 1 131 ? -11.499 7.079 41.298 1.00 82.31 131 GLY A C 1
ATOM 1050 O O . GLY A 1 131 ? -12.468 6.359 41.081 1.00 82.31 131 GLY A O 1
ATOM 1051 N N . GLU A 1 132 ? -10.666 6.853 42.314 1.00 82.25 132 GLU A N 1
ATOM 1052 C CA . GLU A 1 132 ? -10.813 5.710 43.235 1.00 82.25 132 GLU A CA 1
ATOM 1053 C C . GLU A 1 132 ? -12.163 5.700 43.979 1.00 82.25 132 GLU A C 1
ATOM 1055 O O . GLU A 1 132 ? -12.636 4.651 44.406 1.00 82.25 132 GLU A O 1
ATOM 1060 N N . THR A 1 133 ? -12.810 6.864 44.107 1.00 87.12 133 THR A N 1
ATOM 1061 C CA . THR A 1 133 ? -14.112 7.048 44.767 1.00 87.12 133 THR A CA 1
ATOM 1062 C C . THR A 1 133 ? -15.296 7.135 43.793 1.00 87.12 133 THR A C 1
ATOM 1064 O O . THR A 1 133 ? -16.438 7.316 44.223 1.00 87.12 133 THR A O 1
ATOM 1067 N N . GLU A 1 134 ? -15.065 7.011 42.482 1.00 85.19 134 GLU A N 1
ATOM 1068 C CA . GLU A 1 134 ? -16.095 7.151 41.446 1.00 85.19 134 GLU A CA 1
ATOM 1069 C C . GLU A 1 134 ? -16.824 5.813 41.219 1.00 85.19 134 GLU A C 1
ATOM 1071 O O . GLU A 1 134 ? -16.421 4.991 40.401 1.00 85.19 134 GLU A O 1
ATOM 1076 N N . ILE A 1 135 ? -17.917 5.585 41.957 1.00 83.94 135 ILE A N 1
ATOM 1077 C CA . ILE A 1 135 ? -18.695 4.328 41.894 1.00 83.94 135 ILE A CA 1
ATOM 1078 C C . ILE A 1 135 ? -19.572 4.255 40.628 1.00 83.94 135 ILE A C 1
ATOM 1080 O O . ILE A 1 135 ? -19.760 3.180 40.062 1.00 83.94 135 ILE A O 1
ATOM 1084 N N . PHE A 1 136 ? -20.087 5.397 40.156 1.00 86.31 136 PHE A N 1
ATOM 1085 C CA . PHE A 1 136 ? -20.909 5.494 38.943 1.00 86.31 136 PHE A CA 1
ATOM 1086 C C . PHE A 1 136 ? -20.372 6.590 38.017 1.00 86.31 136 PHE A C 1
ATOM 1088 O O . PHE A 1 136 ? -20.816 7.739 38.108 1.00 86.31 136 PHE A O 1
ATOM 1095 N N . PRO A 1 137 ? -19.403 6.265 37.144 1.00 82.44 137 PRO A N 1
ATOM 1096 C CA . PRO A 1 137 ? -18.802 7.255 36.271 1.00 82.44 137 PRO A CA 1
ATOM 1097 C C . PRO A 1 137 ? -19.804 7.793 35.251 1.00 82.44 137 PRO A C 1
ATOM 1099 O O . PRO A 1 137 ? -20.608 7.060 34.670 1.00 82.44 137 PRO A O 1
ATOM 1102 N N . ILE A 1 138 ? -19.725 9.100 35.013 1.00 85.62 138 ILE A N 1
ATOM 1103 C CA . ILE A 1 138 ? -20.501 9.783 33.972 1.00 85.62 138 ILE A CA 1
ATOM 1104 C C . ILE A 1 138 ? -20.005 9.290 32.599 1.00 85.62 138 ILE A C 1
ATOM 1106 O O . ILE A 1 138 ? -18.805 9.042 32.457 1.00 85.62 138 ILE A O 1
ATOM 1110 N N . PRO A 1 139 ? -20.866 9.161 31.568 1.00 85.25 139 PRO A N 1
ATOM 1111 C CA . PRO A 1 139 ? -20.426 8.793 30.225 1.00 85.25 139 PRO A CA 1
ATOM 1112 C C . PRO A 1 139 ? -19.299 9.700 29.713 1.00 85.25 139 PRO A C 1
ATOM 1114 O O . PRO A 1 139 ? -19.431 10.924 29.697 1.00 85.25 139 PRO A O 1
ATOM 1117 N N . ARG A 1 140 ? -18.194 9.097 29.262 1.00 85.56 140 ARG A N 1
ATOM 1118 C CA . ARG A 1 140 ? -17.048 9.797 28.661 1.00 85.56 140 ARG A CA 1
ATOM 1119 C C . ARG A 1 140 ? -16.790 9.271 27.255 1.00 85.56 140 ARG A C 1
ATOM 1121 O O . ARG A 1 140 ? -17.107 8.129 26.939 1.00 85.56 140 ARG A O 1
ATOM 1128 N N . THR A 1 141 ? -16.215 10.120 26.409 1.00 84.50 141 THR A N 1
ATOM 1129 C CA . THR A 1 141 ? -15.833 9.757 25.039 1.00 84.50 141 THR A CA 1
ATOM 1130 C C . THR A 1 141 ? -14.326 9.566 24.973 1.00 84.50 141 THR A C 1
ATOM 1132 O O . THR A 1 141 ? -13.587 10.394 25.493 1.00 84.50 141 THR A O 1
ATOM 1135 N N . PHE A 1 142 ? -13.890 8.490 24.324 1.00 85.75 142 PHE A N 1
ATOM 1136 C CA . PHE A 1 142 ? -12.487 8.191 24.062 1.00 85.75 142 PHE A CA 1
ATOM 1137 C C . PHE A 1 142 ? -12.194 8.372 22.577 1.00 85.75 142 PHE A C 1
ATOM 1139 O O . PHE A 1 142 ? -12.914 7.820 21.736 1.00 85.75 142 PHE A O 1
ATOM 1146 N N . LYS A 1 143 ? -11.141 9.115 22.245 1.00 86.69 143 LYS A N 1
ATOM 1147 C CA . LYS A 1 143 ? -10.641 9.252 20.880 1.00 86.69 143 LYS A CA 1
ATOM 1148 C C . LYS A 1 143 ? -9.164 8.878 20.816 1.00 86.69 143 LYS A C 1
ATOM 1150 O O . LYS A 1 143 ? -8.376 9.138 21.722 1.00 86.69 143 LYS A O 1
ATOM 1155 N N . THR A 1 144 ? -8.794 8.277 19.694 1.00 87.50 144 THR A N 1
ATOM 1156 C CA . THR A 1 144 ? -7.409 7.955 19.350 1.00 87.50 144 THR A CA 1
ATOM 1157 C C . THR A 1 144 ? -7.187 8.324 17.897 1.00 87.50 144 THR A C 1
ATOM 1159 O O . THR A 1 144 ? -8.044 8.049 17.052 1.00 87.50 144 THR A O 1
ATOM 1162 N N . HIS A 1 145 ? -6.042 8.924 17.606 1.00 86.56 145 HIS A N 1
ATOM 1163 C CA . HIS A 1 145 ? -5.574 9.170 16.251 1.00 86.56 145 HIS A CA 1
ATOM 1164 C C . HIS A 1 145 ? -4.082 8.856 16.162 1.00 86.56 145 HIS A C 1
ATOM 1166 O O . HIS A 1 145 ? -3.361 8.929 17.153 1.00 86.56 145 HIS A O 1
ATOM 1172 N N . THR A 1 146 ? -3.639 8.480 14.971 1.00 87.88 146 THR A N 1
ATOM 1173 C CA . THR A 1 146 ? -2.240 8.174 14.685 1.00 87.88 146 THR A CA 1
ATOM 1174 C C . THR A 1 146 ? -1.791 9.096 13.567 1.00 87.88 146 THR A C 1
ATOM 1176 O O . THR A 1 146 ? -2.475 9.192 12.547 1.00 87.88 146 THR A O 1
ATOM 1179 N N . GLU A 1 147 ? -0.660 9.759 13.763 1.00 88.69 147 GLU A N 1
ATOM 1180 C CA . GLU A 1 147 ? -0.040 10.635 12.773 1.00 88.69 147 GLU A CA 1
ATOM 1181 C C . GLU A 1 147 ? 1.229 9.992 12.202 1.00 88.69 147 GLU A C 1
ATOM 1183 O O . GLU A 1 147 ? 1.939 9.246 12.889 1.00 88.69 147 GLU A O 1
ATOM 1188 N N . ASP A 1 148 ? 1.525 10.281 10.935 1.00 90.31 148 ASP A N 1
ATOM 1189 C CA . ASP A 1 148 ? 2.775 9.875 10.300 1.00 90.31 148 ASP A CA 1
ATOM 1190 C C . ASP A 1 148 ? 3.891 10.855 10.696 1.00 90.31 148 ASP A C 1
ATOM 1192 O O . ASP A 1 148 ? 3.829 12.068 10.464 1.00 90.31 148 ASP A O 1
ATOM 1196 N N . LYS A 1 149 ? 4.951 10.326 11.309 1.00 91.06 149 LYS A N 1
ATOM 1197 C CA . LYS A 1 149 ? 6.079 11.139 11.762 1.00 91.06 149 LYS A CA 1
ATOM 1198 C C . LYS A 1 149 ? 6.843 11.763 10.596 1.00 91.06 149 LYS A C 1
ATOM 1200 O O . LYS A 1 149 ? 7.339 12.883 10.740 1.00 91.06 149 LYS A O 1
ATOM 1205 N N . ILE A 1 150 ? 6.982 11.058 9.475 1.00 92.12 150 ILE A N 1
ATOM 1206 C CA . ILE A 1 150 ? 7.678 11.555 8.280 1.00 92.12 150 ILE A CA 1
ATOM 1207 C C . ILE A 1 150 ? 6.867 12.688 7.663 1.00 92.12 150 ILE A C 1
ATOM 1209 O O . ILE A 1 150 ? 7.440 13.719 7.299 1.00 92.12 150 ILE A O 1
ATOM 1213 N N . GLU A 1 151 ? 5.545 12.528 7.603 1.00 93.06 151 GLU A N 1
ATOM 1214 C CA . GLU A 1 151 ? 4.651 13.586 7.141 1.00 93.06 151 GLU A CA 1
ATOM 1215 C C . GLU A 1 151 ? 4.854 14.860 7.964 1.00 93.06 151 GLU A C 1
ATOM 1217 O O . GLU A 1 151 ? 5.205 15.903 7.411 1.00 93.06 151 GLU A O 1
ATOM 1222 N N . ASN A 1 152 ? 4.762 14.759 9.288 1.00 91.44 152 ASN A N 1
ATOM 1223 C CA . ASN A 1 152 ? 4.880 15.918 10.169 1.00 91.44 152 ASN A CA 1
ATOM 1224 C C . ASN A 1 152 ? 6.291 16.520 10.237 1.00 91.44 152 ASN A C 1
ATOM 1226 O O . ASN A 1 152 ? 6.434 17.736 10.362 1.00 91.44 152 ASN A O 1
ATOM 1230 N N . THR A 1 153 ? 7.339 15.696 10.170 1.00 91.75 153 THR A N 1
ATOM 1231 C CA . THR A 1 153 ? 8.722 16.154 10.406 1.00 91.75 153 THR A CA 1
ATOM 1232 C C . THR A 1 153 ? 9.434 16.573 9.123 1.00 91.75 153 THR A C 1
ATOM 1234 O O . THR A 1 153 ? 10.283 17.460 9.160 1.00 91.75 153 THR A O 1
ATOM 1237 N N . ALA A 1 154 ? 9.121 15.945 7.988 1.00 93.38 154 ALA A N 1
ATOM 1238 C CA . ALA A 1 154 ? 9.809 16.192 6.722 1.00 93.38 154 ALA A CA 1
ATOM 1239 C C . ALA A 1 154 ? 8.877 16.804 5.672 1.00 93.38 154 ALA A C 1
ATOM 1241 O O . ALA A 1 154 ? 9.196 17.852 5.113 1.00 93.38 154 ALA A O 1
ATOM 1242 N N . ILE A 1 155 ? 7.715 16.195 5.418 1.00 95.75 155 ILE A N 1
ATOM 1243 C CA . ILE A 1 155 ? 6.860 16.591 4.288 1.00 95.75 155 ILE A CA 1
ATOM 1244 C C . ILE A 1 155 ? 6.184 17.938 4.557 1.00 95.75 155 ILE A C 1
ATOM 1246 O O . ILE A 1 155 ? 6.333 18.868 3.763 1.00 95.75 155 ILE A O 1
ATOM 1250 N N . MET A 1 156 ? 5.486 18.072 5.685 1.00 95.75 156 MET A N 1
ATOM 1251 C CA . MET A 1 156 ? 4.722 19.269 6.034 1.00 95.75 156 MET A CA 1
ATOM 1252 C C . MET A 1 156 ? 5.596 20.527 6.145 1.00 95.75 156 MET A C 1
ATOM 1254 O O . MET A 1 156 ? 5.211 21.553 5.582 1.00 95.75 156 MET A O 1
ATOM 1258 N N . PRO A 1 157 ? 6.789 20.504 6.772 1.00 95.81 157 PRO A N 1
ATOM 1259 C CA . PRO A 1 157 ? 7.662 21.676 6.815 1.00 95.81 157 PRO A CA 1
ATOM 1260 C C . PRO A 1 157 ? 8.150 22.117 5.431 1.00 95.81 157 PRO A C 1
ATOM 1262 O O . PRO A 1 157 ? 8.151 23.316 5.134 1.00 95.81 157 PRO A O 1
ATOM 1265 N N . ILE A 1 158 ? 8.5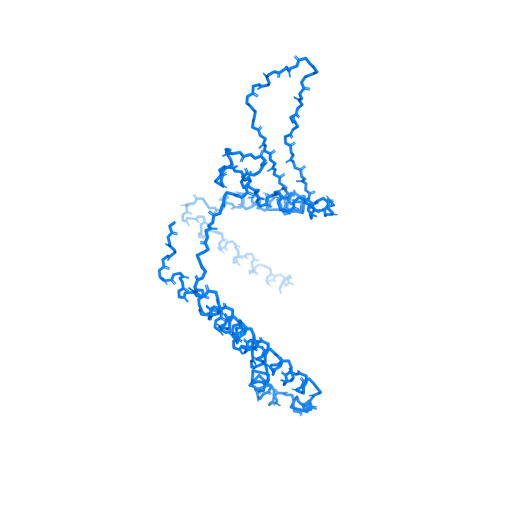25 21.165 4.569 1.00 96.69 158 ILE A N 1
ATOM 1266 C CA . ILE A 1 158 ? 8.959 21.449 3.194 1.00 96.69 158 ILE A CA 1
ATOM 1267 C C . ILE A 1 158 ? 7.790 22.015 2.387 1.00 96.69 158 ILE A C 1
ATOM 1269 O O . ILE A 1 158 ? 7.927 23.072 1.770 1.00 96.69 158 ILE A O 1
ATOM 1273 N N . ALA A 1 159 ? 6.627 21.363 2.435 1.00 96.88 159 ALA A N 1
ATOM 1274 C CA . ALA A 1 159 ? 5.425 21.806 1.739 1.00 96.88 159 ALA A CA 1
ATOM 1275 C C . ALA A 1 159 ? 5.007 23.215 2.182 1.00 96.88 159 ALA A C 1
ATOM 1277 O O . ALA A 1 159 ? 4.800 24.092 1.345 1.00 96.88 159 ALA A O 1
ATOM 1278 N N . ASN A 1 160 ? 4.969 23.474 3.491 1.00 96.62 160 ASN A N 1
ATOM 1279 C CA . ASN A 1 160 ? 4.622 24.785 4.034 1.00 96.62 160 ASN A CA 1
ATOM 1280 C C . ASN A 1 160 ? 5.634 25.859 3.626 1.00 96.62 160 ASN A C 1
ATOM 1282 O O . ASN A 1 160 ? 5.246 26.975 3.278 1.00 96.62 160 ASN A O 1
ATOM 1286 N N . THR A 1 161 ? 6.923 25.519 3.599 1.00 96.50 161 THR A N 1
ATOM 1287 C CA . THR A 1 161 ? 7.977 26.429 3.143 1.00 96.50 161 THR A CA 1
ATOM 1288 C C . THR A 1 161 ? 7.811 26.757 1.660 1.00 96.50 161 THR A C 1
ATOM 1290 O O . THR A 1 161 ? 7.827 27.933 1.295 1.00 96.50 161 THR A O 1
ATOM 1293 N N . LEU A 1 162 ? 7.571 25.759 0.805 1.00 96.62 162 LEU A N 1
ATOM 1294 C CA . LEU A 1 162 ? 7.279 25.968 -0.617 1.00 96.62 162 LEU A CA 1
ATOM 1295 C C . LEU A 1 162 ? 6.039 26.841 -0.819 1.00 96.62 162 LEU A C 1
ATOM 1297 O O . LEU A 1 162 ? 6.078 27.774 -1.617 1.00 96.62 162 LEU A O 1
ATOM 1301 N N . ILE A 1 163 ? 4.970 26.607 -0.057 1.00 96.19 163 ILE A N 1
ATOM 1302 C CA . ILE A 1 163 ? 3.762 27.438 -0.103 1.00 96.19 163 ILE A CA 1
ATOM 1303 C C . ILE A 1 163 ? 4.092 28.891 0.252 1.00 96.19 163 ILE A C 1
ATOM 1305 O O . ILE A 1 163 ? 3.605 29.805 -0.411 1.00 96.19 163 ILE A O 1
ATOM 1309 N N . ILE A 1 164 ? 4.931 29.133 1.262 1.00 96.19 164 ILE A N 1
ATOM 1310 C CA . ILE A 1 164 ? 5.364 30.490 1.625 1.00 96.19 164 ILE A CA 1
ATOM 1311 C C . ILE A 1 164 ? 6.177 31.128 0.489 1.00 96.19 164 ILE A C 1
ATOM 1313 O O . ILE A 1 164 ? 5.934 32.287 0.153 1.00 96.19 164 ILE A O 1
ATOM 1317 N N . TRP A 1 165 ? 7.104 30.394 -0.134 1.00 95.81 165 TRP A N 1
ATOM 1318 C CA . TRP A 1 165 ? 7.871 30.887 -1.285 1.00 95.81 165 TRP A CA 1
ATOM 1319 C C . TRP A 1 165 ? 6.974 31.222 -2.479 1.00 95.81 165 TRP A C 1
ATOM 1321 O O . TRP A 1 165 ? 7.077 32.315 -3.032 1.00 95.81 165 TRP A O 1
ATOM 1331 N N . VAL A 1 166 ? 6.042 30.337 -2.831 1.00 94.38 166 VAL A N 1
ATOM 1332 C CA . VAL A 1 166 ? 5.084 30.568 -3.922 1.00 94.38 166 VAL A CA 1
ATOM 1333 C C . VAL A 1 166 ? 4.177 31.760 -3.611 1.00 94.38 166 VAL A C 1
ATOM 1335 O O . VAL A 1 166 ? 3.960 32.598 -4.482 1.00 94.38 166 VAL A O 1
ATOM 1338 N N . LYS A 1 167 ? 3.711 31.912 -2.364 1.00 93.19 167 LYS A N 1
ATOM 1339 C CA . LYS A 1 167 ? 2.943 33.094 -1.935 1.00 93.19 167 LYS A CA 1
ATOM 1340 C C . LYS A 1 167 ? 3.730 34.394 -2.100 1.00 93.19 167 LYS A C 1
ATOM 1342 O O . LYS A 1 167 ? 3.142 35.403 -2.470 1.00 93.19 167 LYS A O 1
ATOM 1347 N N . LYS A 1 168 ? 5.047 34.386 -1.866 1.00 92.31 168 LYS A N 1
ATOM 1348 C CA . LYS A 1 168 ? 5.900 35.555 -2.142 1.00 92.31 168 LYS A CA 1
ATOM 1349 C C . LYS A 1 168 ? 6.009 35.836 -3.642 1.00 92.31 168 LYS A C 1
ATOM 1351 O O . LYS A 1 168 ? 5.954 36.993 -4.041 1.00 92.31 168 LYS A O 1
ATOM 1356 N N . LEU A 1 169 ? 6.113 34.799 -4.475 1.00 90.69 169 LEU A N 1
ATOM 1357 C CA . LEU A 1 169 ? 6.131 34.946 -5.936 1.00 90.69 169 LEU A CA 1
ATOM 1358 C C . LEU A 1 169 ? 4.781 35.391 -6.513 1.00 90.69 169 LEU A C 1
ATOM 1360 O O . LEU A 1 169 ? 4.755 36.002 -7.577 1.00 90.69 169 LEU A O 1
ATOM 1364 N N . ALA A 1 170 ? 3.673 35.162 -5.802 1.00 87.56 170 ALA A N 1
ATOM 1365 C CA . ALA A 1 170 ? 2.351 35.645 -6.201 1.00 87.56 170 ALA A CA 1
ATOM 1366 C C . ALA A 1 170 ? 2.273 37.181 -6.301 1.00 87.56 170 ALA A C 1
ATOM 1368 O O . ALA A 1 170 ? 1.376 37.697 -6.957 1.00 87.56 170 ALA A O 1
ATOM 1369 N N . VAL A 1 171 ? 3.241 37.921 -5.741 1.00 83.88 171 VAL A N 1
ATOM 1370 C CA . VAL A 1 171 ? 3.387 39.372 -5.959 1.00 83.88 171 VAL A CA 1
ATOM 1371 C C . VAL A 1 171 ? 3.580 39.719 -7.444 1.00 83.88 171 VAL A C 1
ATOM 1373 O O . VAL A 1 171 ? 3.181 40.799 -7.863 1.00 83.88 171 VAL A O 1
ATOM 1376 N N . LEU A 1 172 ? 4.112 38.803 -8.265 1.00 84.25 172 LEU A N 1
ATOM 1377 C CA . LEU A 1 172 ? 4.229 38.978 -9.723 1.00 84.25 172 LEU A CA 1
ATOM 1378 C C . LEU A 1 172 ? 2.871 38.932 -10.449 1.00 84.25 172 LEU A C 1
ATOM 1380 O O . LEU A 1 172 ? 2.788 39.269 -11.627 1.00 84.25 172 LEU A O 1
ATOM 1384 N N . GLN A 1 173 ? 1.798 38.513 -9.774 1.00 84.81 173 GLN A N 1
ATOM 1385 C CA . GLN A 1 173 ? 0.438 38.508 -10.313 1.00 84.81 173 GLN A CA 1
ATOM 1386 C C . GLN A 1 173 ? -0.301 39.789 -9.896 1.00 84.81 173 GLN A C 1
ATOM 1388 O O . GLN A 1 173 ? -1.277 39.754 -9.151 1.00 84.81 173 GLN A O 1
ATOM 1393 N N . THR A 1 174 ? 0.164 40.943 -10.377 1.00 84.69 174 THR A N 1
ATOM 1394 C CA . THR A 1 174 ? -0.406 42.266 -10.054 1.00 84.69 174 THR A CA 1
ATOM 1395 C C . THR A 1 174 ? -1.747 42.555 -10.738 1.00 84.69 174 THR A C 1
ATOM 1397 O O . THR A 1 174 ? -2.413 43.531 -10.393 1.00 84.69 174 THR A O 1
ATOM 1400 N N . GLY A 1 175 ? -2.151 41.742 -11.725 1.00 86.19 175 GLY A N 1
ATOM 1401 C CA . GLY A 1 175 ? -3.397 41.916 -12.485 1.00 86.19 175 GLY A CA 1
ATOM 1402 C C . GLY A 1 175 ? -3.373 43.063 -13.507 1.00 86.19 175 GLY A C 1
ATOM 1403 O O . GLY A 1 175 ? -4.374 43.306 -14.178 1.00 86.19 175 GLY A O 1
ATOM 1404 N N . LYS A 1 176 ? -2.242 43.764 -13.666 1.00 89.94 176 LYS A N 1
ATOM 1405 C CA . LYS A 1 176 ? -2.071 44.862 -14.628 1.00 89.94 176 LYS A CA 1
ATOM 1406 C C . LYS A 1 176 ? -1.369 44.373 -15.886 1.00 89.94 176 LYS A C 1
ATOM 1408 O O . LYS A 1 176 ? -0.228 43.938 -15.818 1.00 89.94 176 LYS A O 1
ATOM 1413 N N . ILE A 1 177 ? -2.003 44.540 -17.047 1.00 89.44 177 ILE A N 1
ATOM 1414 C CA . ILE A 1 177 ? -1.469 44.091 -18.351 1.00 89.44 177 ILE A CA 1
ATOM 1415 C C . ILE A 1 177 ? -0.052 44.633 -18.624 1.00 89.44 177 ILE A C 1
ATOM 1417 O O . ILE A 1 177 ? 0.777 43.923 -19.181 1.00 89.44 177 ILE A O 1
ATOM 1421 N N . GLN A 1 178 ? 0.246 45.863 -18.193 1.00 91.00 178 GLN A N 1
ATOM 1422 C CA . GLN A 1 178 ? 1.556 46.501 -18.384 1.00 91.00 178 GLN A CA 1
ATOM 1423 C C . GLN A 1 178 ? 2.707 45.696 -17.757 1.00 91.00 178 GLN A C 1
ATOM 1425 O O . GLN A 1 178 ? 3.743 45.519 -18.396 1.00 91.00 178 GLN A O 1
ATOM 1430 N N . ASP A 1 179 ? 2.504 45.142 -16.558 1.00 88.00 179 ASP A N 1
ATOM 1431 C CA . ASP A 1 179 ? 3.521 44.349 -15.858 1.00 88.00 179 ASP A CA 1
ATOM 1432 C C . ASP A 1 179 ? 3.812 43.035 -16.606 1.00 88.00 179 ASP A C 1
ATOM 1434 O O . ASP A 1 179 ? 4.970 42.652 -16.778 1.00 88.00 179 ASP A O 1
ATOM 1438 N N . TYR A 1 180 ? 2.774 42.399 -17.165 1.00 89.56 180 TYR A N 1
ATOM 1439 C CA . TYR A 1 180 ? 2.910 41.172 -17.962 1.00 89.56 180 TYR A CA 1
ATOM 1440 C C . TYR A 1 180 ? 3.660 41.376 -19.284 1.00 89.56 180 TYR A C 1
ATOM 1442 O O . TYR A 1 180 ? 4.225 40.417 -19.805 1.00 89.56 180 TYR A O 1
ATOM 1450 N N . ILE A 1 181 ? 3.683 42.596 -19.829 1.00 91.94 181 ILE A N 1
ATOM 1451 C CA . ILE A 1 181 ? 4.486 42.935 -21.015 1.00 91.94 181 ILE A CA 1
ATOM 1452 C C . ILE A 1 181 ? 5.924 43.281 -20.603 1.00 91.94 181 ILE A C 1
ATOM 1454 O O . ILE A 1 181 ? 6.877 42.914 -21.292 1.00 91.94 181 ILE A O 1
ATOM 1458 N N . MET A 1 182 ? 6.094 43.957 -19.464 1.00 92.56 182 MET A N 1
ATOM 1459 C CA . MET A 1 182 ? 7.400 44.405 -18.983 1.00 92.56 182 MET A CA 1
ATOM 1460 C C . MET A 1 182 ? 8.310 43.242 -18.560 1.00 92.56 182 MET A C 1
ATOM 1462 O O . MET A 1 182 ? 9.494 43.256 -18.903 1.00 92.56 182 MET A O 1
ATOM 1466 N N . TYR A 1 183 ? 7.794 42.227 -17.850 1.00 91.56 183 TYR A N 1
ATOM 1467 C CA . TYR A 1 183 ? 8.639 41.132 -17.344 1.00 91.56 183 TYR A CA 1
ATOM 1468 C C . TYR A 1 183 ? 9.326 40.317 -18.459 1.00 91.56 183 TYR A C 1
ATOM 1470 O O . TYR A 1 183 ? 10.545 40.137 -18.380 1.00 91.56 183 TYR A O 1
ATOM 1478 N N . PRO A 1 184 ? 8.630 39.862 -19.524 1.00 92.69 184 PRO A N 1
ATOM 1479 C CA . PRO A 1 184 ? 9.278 39.155 -20.627 1.00 92.69 184 PRO A CA 1
ATOM 1480 C C . PRO A 1 184 ? 10.245 40.042 -21.416 1.00 92.69 184 PRO A C 1
ATOM 1482 O O . PRO A 1 184 ? 11.294 39.565 -21.840 1.00 92.69 184 PRO A O 1
ATOM 1485 N N . LEU A 1 185 ? 9.936 41.334 -21.586 1.00 95.75 185 LEU A N 1
ATOM 1486 C CA . LEU A 1 185 ? 10.827 42.269 -22.277 1.00 95.75 185 LEU A CA 1
ATOM 1487 C C . LEU A 1 185 ? 12.164 42.414 -21.538 1.00 95.75 185 LEU A C 1
ATOM 1489 O O . LEU A 1 185 ? 13.223 42.322 -22.158 1.00 95.75 185 LEU A O 1
ATOM 1493 N N . PHE A 1 186 ? 12.123 42.578 -20.212 1.00 95.56 186 PHE A N 1
ATOM 1494 C CA 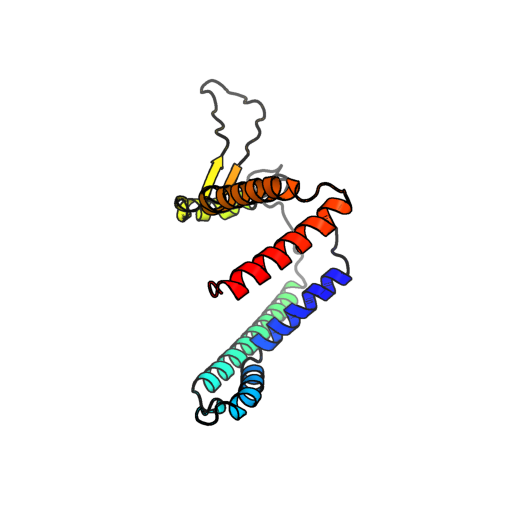. PHE A 1 186 ? 13.328 42.610 -19.382 1.00 95.56 186 PHE A CA 1
ATOM 1495 C C . PHE A 1 186 ? 14.128 41.305 -19.491 1.00 95.56 186 PHE A C 1
ATOM 1497 O O . PHE A 1 186 ? 15.349 41.337 -19.639 1.00 95.56 186 PHE A O 1
ATOM 1504 N N . PHE A 1 187 ? 13.445 40.157 -19.482 1.00 95.19 187 PHE A N 1
ATOM 1505 C CA . PHE A 1 187 ? 14.083 38.851 -19.640 1.00 95.19 187 PHE A CA 1
ATOM 1506 C C . PHE A 1 187 ? 14.798 38.700 -20.995 1.00 95.19 187 PHE A C 1
ATOM 1508 O O . PHE A 1 187 ? 15.927 38.216 -21.037 1.00 95.19 187 PHE A O 1
ATOM 1515 N N . ILE A 1 188 ? 14.191 39.172 -22.091 1.00 95.62 188 ILE A N 1
ATOM 1516 C CA . ILE A 1 188 ? 14.812 39.161 -23.427 1.00 95.62 188 ILE A CA 1
ATOM 1517 C C . ILE A 1 188 ? 16.071 40.033 -23.448 1.00 95.62 188 ILE A C 1
ATOM 1519 O O . ILE A 1 188 ? 17.112 39.589 -23.930 1.00 95.62 188 ILE A O 1
ATOM 1523 N N . ILE A 1 189 ? 16.000 41.250 -22.900 1.00 96.56 189 ILE A N 1
ATOM 1524 C CA . ILE A 1 189 ? 17.156 42.155 -22.822 1.00 96.56 189 ILE A CA 1
ATOM 1525 C C . ILE A 1 189 ? 18.289 41.505 -22.018 1.00 96.56 189 ILE A C 1
ATOM 1527 O O . ILE A 1 189 ? 19.443 41.549 -22.443 1.00 96.56 189 ILE A O 1
ATOM 1531 N N . LEU A 1 190 ? 17.961 40.867 -20.890 1.00 95.88 190 LEU A N 1
ATOM 1532 C CA . LEU A 1 190 ? 18.931 40.167 -20.051 1.00 95.88 190 LEU A CA 1
ATOM 1533 C C . LEU A 1 190 ? 19.625 39.027 -20.808 1.00 95.88 190 LEU A C 1
ATOM 1535 O O . LEU A 1 190 ? 20.849 38.933 -20.753 1.00 95.88 190 LEU A O 1
ATOM 1539 N N . ILE A 1 191 ? 18.874 38.196 -21.540 1.00 95.69 191 ILE A N 1
ATOM 1540 C CA . ILE A 1 191 ? 19.448 37.120 -22.362 1.00 95.69 191 ILE A CA 1
ATOM 1541 C C . ILE A 1 191 ? 20.384 37.692 -23.425 1.00 95.69 191 ILE A C 1
ATOM 1543 O O . ILE A 1 191 ? 21.518 37.239 -23.533 1.00 95.69 191 ILE A O 1
ATOM 1547 N N . VAL A 1 192 ? 19.944 38.707 -24.174 1.00 95.81 192 VAL A N 1
ATOM 1548 C CA . VAL A 1 192 ? 20.766 39.329 -25.225 1.00 95.81 192 VAL A CA 1
ATOM 1549 C C . VAL A 1 192 ? 22.076 39.866 -24.646 1.00 95.81 192 VAL A C 1
ATOM 1551 O O . VAL A 1 192 ? 23.136 39.680 -25.239 1.00 95.81 192 VAL A O 1
ATOM 1554 N N . LEU A 1 193 ? 22.024 40.484 -23.466 1.00 95.69 193 LEU A N 1
ATOM 1555 C CA . LEU A 1 193 ? 23.207 41.017 -22.795 1.00 95.69 193 LEU A CA 1
ATOM 1556 C C . LEU A 1 193 ? 24.156 39.898 -22.339 1.00 95.69 193 LEU A C 1
ATOM 1558 O O . LEU A 1 193 ? 25.367 40.006 -22.540 1.00 95.69 193 LEU A O 1
ATOM 1562 N N . LEU A 1 194 ? 23.624 38.806 -21.785 1.00 94.94 194 LEU A N 1
ATOM 1563 C CA . LEU A 1 194 ? 24.414 37.632 -21.393 1.00 94.94 194 LEU A CA 1
ATOM 1564 C C . LEU A 1 194 ? 25.083 36.953 -22.598 1.00 94.94 194 LEU A C 1
ATOM 1566 O O . LEU A 1 194 ? 26.253 36.585 -22.506 1.00 94.94 194 LEU A O 1
ATOM 1570 N N . THR A 1 195 ? 24.388 36.876 -23.735 1.00 94.31 195 THR A N 1
ATOM 1571 C CA . THR A 1 195 ? 24.930 36.334 -24.989 1.00 94.31 195 THR A CA 1
ATOM 1572 C C . THR A 1 195 ? 26.022 37.227 -25.576 1.00 94.31 195 THR A C 1
ATOM 1574 O O . THR A 1 195 ? 27.082 36.744 -25.959 1.00 94.31 195 THR A O 1
ATOM 1577 N N . ILE A 1 196 ? 25.818 38.548 -25.618 1.00 94.69 196 ILE A N 1
ATOM 1578 C CA . ILE A 1 196 ? 26.833 39.483 -26.139 1.00 94.69 196 ILE A CA 1
ATOM 1579 C C . ILE A 1 196 ? 28.095 39.479 -25.261 1.00 94.69 196 ILE A C 1
ATOM 1581 O O . ILE A 1 196 ? 29.202 39.664 -25.763 1.00 94.69 196 ILE A O 1
ATOM 1585 N N . THR A 1 197 ? 27.944 39.249 -23.955 1.00 93.56 197 THR A N 1
ATOM 1586 C CA . THR A 1 197 ? 29.068 39.176 -23.007 1.00 93.56 197 THR A CA 1
ATOM 1587 C C . THR A 1 197 ? 29.734 37.795 -22.938 1.00 93.56 197 THR A C 1
ATOM 1589 O O . THR A 1 197 ? 30.708 37.652 -22.201 1.00 93.56 197 THR A O 1
ATOM 1592 N N . ASN A 1 198 ? 29.275 36.806 -23.723 1.00 88.75 198 ASN A N 1
ATOM 1593 C CA . ASN A 1 198 ? 29.758 35.413 -23.724 1.00 88.75 198 ASN A CA 1
ATOM 1594 C C . ASN A 1 198 ? 29.769 34.751 -22.330 1.00 88.75 198 ASN A C 1
ATOM 1596 O O . ASN A 1 198 ? 30.605 33.893 -22.044 1.00 88.75 198 ASN A O 1
ATOM 1600 N N . ILE A 1 199 ? 28.866 35.162 -21.436 1.00 86.69 199 ILE A N 1
ATOM 1601 C CA . ILE A 1 199 ? 28.671 34.497 -20.135 1.00 86.69 199 ILE A CA 1
ATOM 1602 C C . ILE A 1 199 ? 27.812 33.232 -20.312 1.00 86.69 199 ILE A C 1
ATOM 1604 O O . ILE A 1 199 ? 27.911 32.291 -19.521 1.00 86.69 199 ILE A O 1
ATOM 1608 N N . ILE A 1 200 ? 26.999 33.214 -21.370 1.00 74.25 200 ILE A N 1
ATOM 1609 C CA . ILE A 1 200 ? 26.236 32.083 -21.907 1.00 74.25 200 ILE A CA 1
ATOM 1610 C C . ILE A 1 200 ? 26.445 32.097 -23.418 1.00 74.25 200 ILE A C 1
ATOM 1612 O O . ILE A 1 200 ? 26.699 31.013 -23.981 1.00 74.25 200 ILE A O 1
#